Protein AF-A0A1V5S0G1-F1 (afdb_monomer_lite)

Foldseek 3Di:
DADAPEAEAAADDEAALEEAEEAGEDAAQHENHYSEFNYEYEHYEYAYQYYYQAPDNHTRYYDNYDYPLYAYACVSYPPDDPRYDHLVLQQDPVSRPPDDCQAFWHHDQDPVGSGIDGAFAAWEAEAEDPFWDKPPHGTHTHGFFDKDKMFIGGDPQKAWQFKQKQNRTPGRDGIDMDGRGHGYIYIYTYMFGEWDFDPPDQWDDDVVQQAIEDQDLDDFLLNVCNGTPANQKWKADPRHTDDRRDAWFFQIWIFRDDPNDGRGIGTYAYALRLPGRSHNAVVSLVQLVCQQVVNDHRPDLSSLVSQPQDPSPSHRHPVSSVVSHCCNVVNDGRDDDD

pLDDT: mean 87.58, std 10.34, range [33.41, 98.44]

Radius of gyration: 35.68 Å; chains: 1; bounding box: 76×35×95 Å

Secondary structure (DSSP, 8-state):
---SSEEEE-TT-EEEEEEE-S-EEEEES--SSEEEESSEEEEEEE---EEEE-S-SSEEEESS-EEES-EEEGGGS-TTSTTEE-HHHHT-GGGSTT--TTTTEE--SSTT--S-EE----EEEEEE-TTEEEES-S-EE--TTEEEEEEEEEPTTEEEEEEEETTEE--S-SEEEEEEE-S-EEEEEEEEE---B-TT---EEETTTTEEEES-S--BHHHHHHTBS-S-EEEEETTEEPPTTSB--TTPEEEEEETTEEEEEEEEEETT--SSSS--SHHHHHHHHHHHTTS---SSHHHHHHH--SS-SS---HHHHHHHHHHHTTS--PPPP-

Structure (mmCIF, N/CA/C/O backbone):
data_AF-A0A1V5S0G1-F1
#
_entry.id   AF-A0A1V5S0G1-F1
#
loop_
_atom_site.group_PDB
_atom_site.id
_atom_site.type_symbol
_atom_site.label_atom_id
_atom_site.label_alt_id
_atom_site.label_comp_id
_atom_site.label_asym_id
_atom_site.label_entity_id
_atom_site.label_seq_id
_atom_site.pdbx_PDB_ins_code
_atom_site.Cartn_x
_atom_site.Cartn_y
_atom_site.Cartn_z
_atom_site.occupancy
_atom_site.B_iso_or_equiv
_atom_site.auth_seq_id
_atom_site.auth_comp_id
_atom_site.auth_asym_id
_atom_site.auth_atom_id
_atom_site.pdbx_PDB_model_num
ATOM 1 N N . MET A 1 1 ? 28.373 -12.739 -50.925 1.00 33.41 1 MET A N 1
ATOM 2 C CA . MET A 1 1 ? 26.980 -12.827 -50.436 1.00 33.41 1 MET A CA 1
ATOM 3 C C . MET A 1 1 ? 26.729 -11.530 -49.674 1.00 33.41 1 MET A C 1
ATOM 5 O O . MET A 1 1 ? 27.283 -11.372 -48.602 1.00 33.41 1 MET A O 1
ATOM 9 N N . TYR A 1 2 ? 26.040 -10.555 -50.275 1.00 43.25 2 TYR A N 1
ATOM 10 C CA . TYR A 1 2 ? 25.867 -9.203 -49.716 1.00 43.25 2 TYR A CA 1
ATOM 11 C C . TYR A 1 2 ? 24.712 -9.197 -48.723 1.00 43.25 2 TYR A C 1
ATOM 13 O O . TYR A 1 2 ? 23.574 -9.237 -49.184 1.00 43.25 2 TYR A O 1
ATOM 21 N N . ARG A 1 3 ? 24.939 -9.211 -47.405 1.00 42.25 3 ARG A N 1
ATOM 22 C CA . ARG A 1 3 ? 23.810 -9.128 -46.461 1.00 42.25 3 ARG A CA 1
ATOM 23 C C . ARG A 1 3 ? 24.151 -8.360 -45.183 1.00 42.25 3 ARG A C 1
ATOM 25 O O . ARG A 1 3 ? 24.442 -8.971 -44.165 1.00 42.25 3 ARG A O 1
ATOM 32 N N . GLY A 1 4 ? 24.060 -7.031 -45.266 1.00 53.12 4 GLY A N 1
ATOM 33 C CA . GLY A 1 4 ? 23.361 -6.256 -44.233 1.00 53.12 4 GLY A CA 1
ATOM 34 C C . GLY A 1 4 ? 21.839 -6.447 -44.367 1.00 53.12 4 GLY A C 1
ATOM 35 O O . GLY A 1 4 ? 21.385 -7.234 -45.203 1.00 53.12 4 GLY A O 1
ATOM 36 N N . LEU A 1 5 ? 21.047 -5.747 -43.553 1.00 63.81 5 LEU A N 1
ATOM 37 C CA . LEU A 1 5 ? 19.585 -5.913 -43.459 1.00 63.81 5 LEU A CA 1
ATOM 38 C C . LEU A 1 5 ? 18.846 -5.804 -44.817 1.00 63.81 5 LEU A C 1
ATOM 40 O O . LEU A 1 5 ? 17.909 -6.560 -45.074 1.00 63.81 5 LEU A O 1
ATOM 44 N N . ALA A 1 6 ? 19.277 -4.899 -45.703 1.00 70.81 6 ALA A N 1
ATOM 45 C CA . ALA A 1 6 ? 18.737 -4.717 -47.053 1.00 70.81 6 ALA A CA 1
ATOM 46 C C . ALA A 1 6 ? 19.853 -4.617 -48.114 1.00 70.81 6 ALA A C 1
ATOM 48 O O . ALA A 1 6 ? 20.957 -4.162 -47.844 1.00 70.81 6 ALA A O 1
ATOM 49 N N . GLY A 1 7 ? 19.591 -5.038 -49.355 1.00 79.06 7 GLY A N 1
ATOM 50 C CA . GLY A 1 7 ? 20.553 -4.866 -50.458 1.00 79.06 7 GLY A CA 1
ATOM 51 C C . GLY A 1 7 ? 20.500 -3.472 -51.093 1.00 79.06 7 GLY A C 1
ATOM 52 O O . GLY A 1 7 ? 21.536 -2.892 -51.399 1.00 79.06 7 GLY A O 1
ATOM 53 N N . TYR A 1 8 ? 19.290 -2.933 -51.263 1.00 87.19 8 TYR A N 1
ATOM 54 C CA . TYR A 1 8 ? 19.015 -1.670 -51.949 1.00 87.19 8 TYR A CA 1
ATOM 55 C C . TYR A 1 8 ? 17.832 -0.949 -51.288 1.00 87.19 8 TYR A C 1
ATOM 57 O O . TYR A 1 8 ? 16.755 -1.534 -51.143 1.00 87.19 8 TYR A O 1
ATOM 65 N N . ASN A 1 9 ? 18.013 0.323 -50.924 1.00 89.12 9 ASN A N 1
ATOM 66 C CA . ASN A 1 9 ? 16.967 1.196 -50.391 1.00 89.12 9 ASN A CA 1
ATOM 67 C C . ASN A 1 9 ? 16.596 2.277 -51.419 1.00 89.12 9 ASN A C 1
ATOM 69 O O . ASN A 1 9 ? 17.311 3.264 -51.573 1.00 89.12 9 ASN A O 1
ATOM 73 N N . SER A 1 10 ? 15.479 2.105 -52.132 1.00 90.25 10 SER A N 1
ATOM 74 C CA . SER A 1 10 ? 15.032 3.050 -53.171 1.00 90.25 10 SER A CA 1
ATOM 75 C C . SER A 1 10 ? 14.587 4.408 -52.606 1.00 90.25 10 SER A C 1
ATOM 77 O O . SER A 1 10 ? 14.166 4.491 -51.455 1.00 90.25 10 SER A O 1
ATOM 79 N N . SER A 1 11 ? 14.548 5.446 -53.445 1.00 88.81 11 SER A N 1
ATOM 80 C CA . SER A 1 11 ? 14.330 6.852 -53.050 1.00 88.81 11 SER A CA 1
ATOM 81 C C . SER A 1 11 ? 13.066 7.182 -52.249 1.00 88.81 11 SER A C 1
ATOM 83 O O . SER A 1 11 ? 13.065 8.147 -51.492 1.00 88.81 11 SER A O 1
ATOM 85 N N . ILE A 1 12 ? 12.000 6.389 -52.365 1.00 85.50 12 ILE A N 1
ATOM 86 C CA . ILE A 1 12 ? 10.739 6.605 -51.629 1.00 85.50 12 ILE A CA 1
ATOM 87 C C . ILE A 1 12 ? 10.617 5.761 -50.350 1.00 85.50 12 ILE A C 1
ATOM 89 O O . ILE A 1 12 ? 9.575 5.774 -49.693 1.00 85.50 12 ILE A O 1
ATOM 93 N N . ARG A 1 13 ? 11.631 4.954 -50.025 1.00 88.50 13 ARG A N 1
ATOM 94 C CA . ARG A 1 13 ? 11.586 3.988 -48.921 1.00 88.50 13 ARG A CA 1
ATOM 95 C C . ARG A 1 13 ? 12.347 4.508 -47.708 1.00 88.50 13 ARG A C 1
ATOM 97 O O . ARG A 1 13 ? 13.257 5.330 -47.816 1.00 88.50 13 ARG A O 1
ATOM 104 N N . LYS A 1 14 ? 11.917 4.028 -46.541 1.00 91.50 14 LYS A N 1
ATOM 105 C CA . LYS A 1 14 ? 12.477 4.393 -45.244 1.00 91.50 14 LYS A CA 1
ATOM 106 C C . LYS A 1 14 ? 12.893 3.128 -44.511 1.00 91.50 14 LYS A C 1
ATOM 108 O O . LYS A 1 14 ? 12.070 2.228 -44.357 1.00 91.50 14 LYS A O 1
ATOM 113 N N . ILE A 1 15 ? 14.135 3.087 -44.048 1.00 91.56 15 ILE A N 1
ATOM 114 C CA . ILE A 1 15 ? 14.617 2.088 -43.096 1.00 91.56 15 ILE A CA 1
ATOM 115 C C . ILE A 1 15 ? 14.671 2.791 -41.744 1.00 91.56 15 ILE A C 1
ATOM 117 O O . ILE A 1 15 ? 15.422 3.753 -41.570 1.00 91.56 15 ILE A O 1
ATOM 121 N N . LYS A 1 16 ? 13.810 2.367 -40.818 1.00 91.44 16 LYS A N 1
ATOM 122 C CA . LYS A 1 16 ? 13.687 2.973 -39.491 1.00 91.44 16 LYS A CA 1
ATOM 123 C C . LYS A 1 16 ? 13.678 1.918 -38.413 1.00 91.44 16 LYS A C 1
ATOM 125 O O . LYS A 1 16 ? 13.128 0.846 -38.641 1.00 91.44 16 LYS A O 1
ATOM 130 N N . TYR A 1 17 ? 14.231 2.259 -37.253 1.00 88.75 17 TYR A N 1
ATOM 131 C CA . TYR A 1 17 ? 14.186 1.408 -36.066 1.00 88.75 17 TYR A CA 1
ATOM 132 C C . TYR A 1 17 ? 14.713 0.004 -36.365 1.00 88.75 17 TYR A C 1
ATOM 134 O O . TYR A 1 17 ? 14.012 -0.985 -36.206 1.00 88.75 17 TYR A O 1
ATOM 142 N N . CYS A 1 18 ? 15.914 -0.072 -36.932 1.00 88.69 18 CYS A N 1
ATOM 143 C CA . CYS A 1 18 ? 16.503 -1.319 -37.405 1.00 88.69 18 CYS A CA 1
ATOM 144 C C . CYS A 1 18 ? 17.937 -1.440 -36.913 1.00 88.69 18 CYS A C 1
ATOM 146 O O . CYS A 1 18 ? 18.657 -0.445 -36.813 1.00 88.69 18 CYS A O 1
ATOM 148 N N . TYR A 1 19 ? 18.380 -2.665 -36.670 1.00 90.12 19 TYR A N 1
ATOM 149 C CA . TYR A 1 19 ? 19.768 -2.911 -36.326 1.00 90.12 19 TYR A CA 1
ATOM 150 C C . TYR A 1 19 ? 20.299 -4.196 -36.940 1.00 90.12 19 TYR A C 1
ATOM 152 O O . TYR A 1 19 ? 19.541 -5.106 -37.271 1.00 90.12 19 TYR A O 1
ATOM 160 N N . SER A 1 20 ? 21.617 -4.246 -37.107 1.00 88.44 20 SER A N 1
ATOM 161 C CA . SER A 1 20 ? 22.327 -5.436 -37.566 1.00 88.44 20 SER A CA 1
ATOM 162 C C . SER A 1 20 ? 23.526 -5.709 -36.666 1.00 88.44 20 SER A C 1
ATOM 164 O O . SER A 1 20 ? 24.284 -4.795 -36.333 1.00 88.44 20 SER A O 1
ATOM 166 N N . THR A 1 21 ? 23.701 -6.974 -36.288 1.00 87.00 21 THR A N 1
ATOM 167 C CA . THR A 1 21 ? 24.792 -7.442 -35.414 1.00 87.00 21 THR A CA 1
ATOM 168 C C . THR A 1 21 ? 25.659 -8.531 -36.055 1.00 87.00 21 THR A C 1
ATOM 170 O O . THR A 1 21 ? 26.745 -8.821 -35.560 1.00 87.00 21 THR A O 1
ATOM 173 N N . GLY A 1 22 ? 25.217 -9.138 -37.162 1.00 82.88 22 GLY A N 1
ATOM 174 C CA . GLY A 1 22 ? 25.959 -10.189 -37.864 1.00 82.88 22 GLY A CA 1
ATOM 175 C C . GLY A 1 22 ? 27.013 -9.630 -38.822 1.00 82.88 22 GLY A C 1
ATOM 176 O O . GLY A 1 22 ? 26.721 -8.740 -39.611 1.00 82.88 22 GLY A O 1
ATOM 177 N N . ASN A 1 23 ? 28.233 -10.174 -38.796 1.00 85.12 23 ASN A N 1
ATOM 178 C CA . ASN A 1 23 ? 29.327 -9.721 -39.665 1.00 85.12 23 ASN A CA 1
ATOM 179 C C . ASN A 1 23 ? 28.964 -9.783 -41.158 1.00 85.12 23 ASN A C 1
ATOM 181 O O . ASN A 1 23 ? 28.376 -10.760 -41.625 1.00 85.12 23 ASN A O 1
ATOM 185 N N . VAL A 1 24 ? 29.388 -8.768 -41.914 1.00 83.50 24 VAL A N 1
ATOM 186 C CA . VAL A 1 24 ? 29.058 -8.610 -43.336 1.00 83.50 24 VAL A CA 1
ATOM 187 C C . VAL A 1 24 ? 30.339 -8.578 -44.167 1.00 83.50 24 VAL A C 1
ATOM 189 O O . VAL A 1 24 ? 31.185 -7.709 -43.974 1.00 83.50 24 VAL A O 1
ATOM 192 N N . THR A 1 25 ? 30.462 -9.493 -45.134 1.00 84.50 25 THR A N 1
ATOM 193 C CA . THR A 1 25 ? 31.611 -9.554 -46.054 1.00 84.50 25 THR A CA 1
ATOM 194 C C . THR A 1 25 ? 31.157 -9.504 -47.512 1.00 84.50 25 THR A C 1
ATOM 196 O O . THR A 1 25 ? 30.320 -10.301 -47.946 1.00 84.50 25 THR A O 1
ATOM 199 N N . GLY A 1 26 ? 31.743 -8.605 -48.299 1.00 81.06 26 GLY A N 1
ATOM 200 C CA . GLY A 1 26 ? 31.488 -8.456 -49.730 1.00 81.06 26 GLY A CA 1
ATOM 201 C C . GLY A 1 26 ? 32.659 -7.804 -50.467 1.00 81.06 26 GLY A C 1
ATOM 202 O O . GLY A 1 26 ? 33.691 -7.524 -49.870 1.00 81.06 26 GLY A O 1
ATOM 203 N N . HIS A 1 27 ? 32.500 -7.597 -51.776 1.00 81.44 27 HIS A N 1
ATOM 204 C CA . HIS A 1 27 ? 33.525 -6.953 -52.607 1.00 81.44 27 HIS A CA 1
ATOM 205 C C . HIS A 1 27 ? 33.264 -5.452 -52.761 1.00 81.44 27 HIS A C 1
ATOM 207 O O . HIS A 1 27 ? 34.078 -4.665 -52.307 1.00 81.44 27 HIS A O 1
ATOM 213 N N . SER A 1 28 ? 32.112 -5.054 -53.310 1.00 83.19 28 SER A N 1
ATOM 214 C CA . SER A 1 28 ? 31.751 -3.640 -53.506 1.00 83.19 28 SER A CA 1
ATOM 215 C C . SER A 1 28 ? 30.370 -3.325 -52.937 1.00 83.19 28 SER A C 1
ATOM 217 O O . SER A 1 28 ? 29.505 -4.203 -52.922 1.00 83.19 28 SER A O 1
ATOM 219 N N . TYR A 1 29 ? 30.174 -2.079 -52.497 1.00 86.75 29 TYR A N 1
ATOM 220 C CA . TYR A 1 29 ? 28.919 -1.551 -51.946 1.00 86.75 29 TYR A CA 1
ATOM 221 C C . TYR A 1 29 ? 28.422 -2.340 -50.728 1.00 86.75 29 TYR A C 1
ATOM 223 O O . TYR A 1 29 ? 27.278 -2.795 -50.664 1.00 86.75 29 TYR A O 1
ATOM 231 N N . VAL A 1 30 ? 29.303 -2.524 -49.744 1.00 85.06 30 VAL A N 1
ATOM 232 C CA . VAL A 1 30 ? 29.011 -3.321 -48.545 1.00 85.06 30 VAL A CA 1
ATOM 233 C C . VAL A 1 30 ? 28.594 -2.428 -47.374 1.00 85.06 30 VAL A C 1
ATOM 235 O O . VAL A 1 30 ? 29.428 -1.750 -46.799 1.00 85.06 30 VAL A O 1
ATOM 238 N N . GLY A 1 31 ? 27.328 -2.458 -46.957 1.00 87.88 31 GLY A N 1
ATOM 239 C CA . GLY A 1 31 ? 26.879 -1.745 -45.751 1.00 87.88 31 GLY A CA 1
ATOM 240 C C . GLY A 1 31 ? 26.272 -2.666 -44.700 1.00 87.88 31 GLY A C 1
ATOM 241 O O . GLY A 1 31 ? 25.713 -3.715 -45.026 1.00 87.88 31 GLY A O 1
ATOM 242 N N . GLY A 1 32 ? 26.368 -2.262 -43.431 1.00 88.38 32 GLY A N 1
ATOM 243 C CA . GLY A 1 32 ? 25.802 -3.001 -42.301 1.00 88.38 32 GLY A CA 1
ATOM 244 C C . GLY A 1 32 ? 24.272 -2.961 -42.254 1.00 88.38 32 GLY A C 1
ATOM 245 O O . GLY A 1 32 ? 23.643 -3.953 -41.892 1.00 88.38 32 GLY A O 1
ATOM 246 N N . ILE A 1 33 ? 23.659 -1.849 -42.676 1.00 90.62 33 ILE A N 1
ATOM 247 C CA . ILE A 1 33 ? 22.198 -1.719 -42.795 1.00 90.62 33 ILE A CA 1
ATOM 248 C C . ILE A 1 33 ? 21.746 -1.943 -44.236 1.00 90.62 33 ILE A C 1
ATOM 250 O O . ILE A 1 33 ? 20.869 -2.771 -44.474 1.00 90.62 33 ILE A O 1
ATOM 254 N N . THR A 1 34 ? 22.338 -1.231 -45.201 1.00 90.94 34 THR A N 1
ATOM 255 C CA . THR A 1 34 ? 21.991 -1.393 -46.623 1.00 90.94 34 THR A CA 1
ATOM 256 C C . THR A 1 34 ? 23.212 -1.387 -47.537 1.00 90.94 34 THR A C 1
ATOM 258 O O . THR A 1 34 ? 24.173 -0.682 -47.269 1.00 90.94 34 THR A O 1
ATOM 261 N N . GLY A 1 35 ? 23.202 -2.134 -48.640 1.00 88.25 35 GLY A N 1
ATOM 262 C CA . GLY A 1 35 ? 24.279 -2.061 -49.640 1.00 88.25 35 GLY A CA 1
ATOM 263 C C . GLY A 1 35 ? 24.280 -0.730 -50.395 1.00 88.25 35 GLY A C 1
ATOM 264 O O . GLY A 1 35 ? 25.268 -0.007 -50.406 1.00 88.25 35 GLY A O 1
ATOM 265 N N . GLU A 1 36 ? 23.139 -0.353 -50.958 1.00 90.81 36 GLU A N 1
ATOM 266 C CA . GLU A 1 36 ? 22.955 0.922 -51.654 1.00 90.81 36 GLU A CA 1
ATOM 267 C C . GLU A 1 36 ? 21.795 1.709 -51.034 1.00 90.81 36 GLU A C 1
ATOM 269 O O . GLU A 1 36 ? 20.747 1.140 -50.704 1.00 90.81 36 GLU A O 1
ATOM 274 N N . ASN A 1 37 ? 21.991 3.018 -50.846 1.00 91.06 37 ASN A N 1
ATOM 275 C CA . ASN A 1 37 ? 21.005 3.920 -50.265 1.00 91.06 37 ASN A CA 1
ATOM 276 C C . ASN A 1 37 ? 20.651 5.084 -51.203 1.00 91.06 37 ASN A C 1
ATOM 278 O O . ASN A 1 37 ? 21.451 5.985 -51.454 1.00 91.06 37 ASN A O 1
ATOM 282 N N . CYS A 1 38 ? 19.398 5.111 -51.644 1.00 92.12 38 CYS A N 1
ATOM 283 C CA . CYS A 1 38 ? 18.786 6.249 -52.325 1.00 92.12 38 CYS A CA 1
ATOM 284 C C . CYS A 1 38 ? 17.650 6.882 -51.505 1.00 92.12 38 CYS A C 1
ATOM 286 O O . CYS A 1 38 ? 17.199 7.966 -51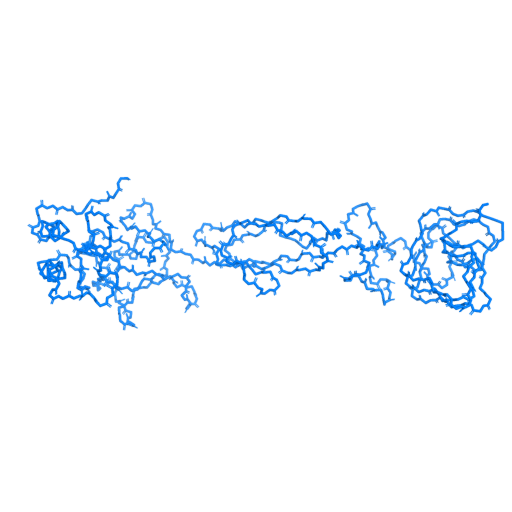.870 1.00 92.12 38 CYS A O 1
ATOM 288 N N . GLY A 1 39 ? 17.184 6.213 -50.440 1.00 91.06 39 GLY A N 1
ATOM 289 C CA . GLY A 1 39 ? 16.091 6.635 -49.553 1.00 91.06 39 GLY A CA 1
ATOM 290 C C . GLY A 1 39 ? 16.556 7.142 -48.179 1.00 91.06 39 GLY A C 1
ATOM 291 O O . GLY A 1 39 ? 17.681 7.609 -48.016 1.00 91.06 39 GLY A O 1
ATOM 292 N N . GLU A 1 40 ? 15.678 7.061 -47.176 1.00 93.81 40 GLU A N 1
ATOM 293 C CA . GLU A 1 40 ? 15.920 7.584 -45.819 1.00 93.81 40 GLU A CA 1
ATOM 294 C C . GLU A 1 40 ? 16.301 6.454 -44.844 1.00 93.81 40 GLU A C 1
ATOM 296 O O . GLU A 1 40 ? 15.587 5.453 -44.749 1.00 93.81 40 GLU A O 1
ATOM 301 N N . ILE A 1 41 ? 17.391 6.628 -44.090 1.00 93.69 41 ILE A N 1
ATOM 302 C CA . ILE A 1 41 ? 17.778 5.767 -42.958 1.00 93.69 41 ILE A CA 1
ATOM 303 C C . ILE A 1 41 ? 17.731 6.600 -41.675 1.00 93.69 41 ILE A C 1
ATOM 305 O O . ILE A 1 41 ? 18.424 7.615 -41.571 1.00 93.69 41 ILE A O 1
ATOM 309 N N . THR A 1 42 ? 16.924 6.194 -40.692 1.00 93.81 42 THR A N 1
ATOM 310 C CA . THR A 1 42 ? 16.835 6.908 -39.405 1.00 93.81 42 THR A CA 1
ATOM 311 C C . THR A 1 42 ? 16.692 5.987 -38.216 1.00 93.81 42 THR A C 1
ATOM 313 O O . THR A 1 42 ? 15.909 5.043 -38.282 1.00 93.81 42 THR A O 1
ATOM 316 N N . TYR A 1 43 ? 17.337 6.321 -37.097 1.00 92.69 43 TYR A N 1
ATOM 317 C CA . TYR A 1 43 ? 17.254 5.527 -35.870 1.00 92.69 43 TYR A CA 1
ATOM 318 C C . TYR A 1 43 ? 17.655 4.073 -36.126 1.00 92.69 43 TYR A C 1
ATOM 320 O O . TYR A 1 43 ? 16.917 3.143 -35.814 1.00 92.69 43 TYR A O 1
ATOM 328 N N . CYS A 1 44 ? 18.780 3.874 -36.812 1.00 93.06 44 CYS A N 1
ATOM 329 C CA . CYS A 1 44 ? 19.331 2.551 -37.082 1.00 93.06 44 CYS A CA 1
ATOM 330 C C . CYS A 1 44 ? 20.758 2.432 -36.562 1.00 93.06 44 CYS A C 1
ATOM 332 O O . CYS A 1 44 ? 21.469 3.433 -36.481 1.00 93.06 44 CYS A O 1
ATOM 334 N N . TYR A 1 45 ? 21.212 1.218 -36.255 1.00 92.81 45 TYR A N 1
ATOM 335 C CA . TYR A 1 45 ? 22.625 1.015 -35.946 1.00 92.81 45 TYR A CA 1
ATOM 336 C C . TYR A 1 45 ? 23.191 -0.306 -36.457 1.00 92.81 45 TYR A C 1
ATOM 338 O O . TYR A 1 45 ? 22.478 -1.289 -36.638 1.00 92.81 45 TYR A O 1
ATOM 346 N N . THR A 1 46 ? 24.506 -0.350 -36.655 1.00 90.69 46 THR A N 1
ATOM 347 C CA . THR A 1 46 ? 25.217 -1.598 -36.951 1.00 90.69 46 THR A CA 1
ATOM 348 C C . THR A 1 46 ? 26.382 -1.814 -35.992 1.00 90.69 46 THR A C 1
ATOM 350 O O . THR A 1 46 ? 27.241 -0.947 -35.847 1.00 90.69 46 THR A O 1
ATOM 353 N N . SER A 1 47 ? 26.434 -2.981 -35.347 1.00 89.56 47 SER A N 1
ATOM 354 C CA . SER A 1 47 ? 27.600 -3.429 -34.564 1.00 89.56 47 SER A CA 1
ATOM 355 C C . SER A 1 47 ? 28.479 -4.437 -35.315 1.00 89.56 47 SER A C 1
ATOM 357 O O . SER A 1 47 ? 29.473 -4.937 -34.781 1.00 89.56 47 SER A O 1
ATOM 359 N N . CYS A 1 48 ? 28.116 -4.725 -36.566 1.00 85.81 48 CYS A N 1
ATOM 360 C CA . CYS A 1 48 ? 28.775 -5.701 -37.421 1.00 85.81 48 CYS A CA 1
ATOM 361 C C . CYS A 1 48 ? 30.229 -5.315 -37.709 1.00 85.81 48 CYS A C 1
ATOM 363 O O . CYS A 1 48 ? 30.524 -4.148 -37.968 1.00 85.81 48 CYS A O 1
ATOM 365 N N . LYS A 1 49 ? 31.110 -6.313 -37.822 1.00 86.50 49 LYS A N 1
ATOM 366 C CA . LYS A 1 49 ? 32.357 -6.147 -38.574 1.00 86.50 49 LYS A CA 1
ATOM 367 C C . LYS A 1 49 ? 32.045 -6.183 -40.067 1.00 86.50 49 LYS A C 1
ATOM 369 O O . LYS A 1 49 ? 31.458 -7.154 -40.549 1.00 86.50 49 LYS A O 1
ATOM 374 N N . ILE A 1 50 ? 32.452 -5.144 -40.792 1.00 85.06 50 ILE A N 1
ATOM 375 C CA . ILE A 1 50 ? 32.194 -4.997 -42.230 1.00 85.06 50 ILE A CA 1
ATOM 376 C C . ILE A 1 50 ? 33.505 -5.158 -42.993 1.00 85.06 50 ILE A C 1
ATOM 378 O O . ILE A 1 50 ? 34.517 -4.556 -42.646 1.00 85.06 50 ILE A O 1
ATOM 382 N N . THR A 1 51 ? 33.516 -6.018 -44.009 1.00 85.81 51 THR A N 1
ATOM 383 C CA . THR A 1 51 ? 34.697 -6.302 -44.837 1.00 85.81 51 THR A CA 1
ATOM 384 C C . THR A 1 51 ? 34.335 -6.191 -46.318 1.00 85.81 51 THR A C 1
ATOM 386 O O . THR A 1 51 ? 33.462 -6.916 -46.789 1.00 85.81 51 THR A O 1
ATOM 389 N N . GLY A 1 52 ? 35.002 -5.294 -47.044 1.00 82.44 52 GLY A N 1
ATOM 390 C CA . GLY A 1 52 ? 34.747 -4.982 -48.456 1.00 82.44 52 GLY A CA 1
ATOM 391 C C . GLY A 1 52 ? 34.880 -3.486 -48.733 1.00 82.44 52 GLY A C 1
ATOM 392 O O . GLY A 1 52 ? 35.243 -2.737 -47.827 1.00 82.44 52 GLY A O 1
ATOM 393 N N . ASP A 1 53 ? 34.555 -3.056 -49.951 1.00 82.38 53 ASP A N 1
ATOM 394 C CA . ASP A 1 53 ? 34.566 -1.638 -50.316 1.00 82.38 53 ASP A CA 1
ATOM 395 C C . ASP A 1 53 ? 33.228 -0.977 -49.961 1.00 82.38 53 ASP A C 1
ATOM 397 O O . ASP A 1 53 ? 32.150 -1.465 -50.335 1.00 82.38 53 ASP A O 1
ATOM 401 N N . PHE A 1 54 ? 33.302 0.146 -49.249 1.00 82.94 54 PHE A N 1
ATOM 402 C CA . PHE A 1 54 ? 32.147 0.936 -48.838 1.00 82.94 54 PHE A CA 1
ATOM 403 C C . PHE A 1 54 ? 32.500 2.399 -48.585 1.00 82.94 54 PHE A C 1
ATOM 405 O O . PHE A 1 54 ? 33.609 2.716 -48.158 1.00 82.94 54 PHE A O 1
ATOM 412 N N . ASP A 1 55 ? 31.513 3.269 -48.783 1.00 82.25 55 ASP A N 1
ATOM 413 C CA . ASP A 1 55 ? 31.581 4.693 -48.451 1.00 82.25 55 ASP A CA 1
ATOM 414 C C . ASP A 1 55 ? 31.203 4.965 -46.986 1.00 82.25 55 ASP A C 1
ATOM 416 O O . ASP A 1 55 ? 31.501 6.030 -46.455 1.00 82.25 55 ASP A O 1
ATOM 420 N N . SER A 1 56 ? 30.491 4.041 -46.330 1.00 86.62 56 SER A N 1
ATOM 421 C CA . SER A 1 56 ? 30.076 4.155 -44.929 1.00 86.62 56 SER A CA 1
ATOM 422 C C . SER A 1 56 ? 29.850 2.775 -44.293 1.00 86.62 56 SER A C 1
ATOM 424 O O . SER A 1 56 ? 29.395 1.843 -44.948 1.00 86.62 56 SER A O 1
ATOM 426 N N . PRO A 1 57 ? 30.087 2.604 -42.985 1.00 87.75 57 PRO A N 1
ATOM 427 C CA . PRO A 1 57 ? 29.700 1.372 -42.297 1.00 87.75 57 PRO A CA 1
ATOM 428 C C . PRO A 1 57 ? 28.178 1.132 -42.281 1.00 87.75 57 PRO A C 1
ATOM 430 O O . PRO A 1 57 ? 27.717 -0.006 -42.242 1.00 87.75 57 PRO A O 1
ATOM 433 N N . ILE A 1 58 ? 27.353 2.181 -42.338 1.00 88.69 58 ILE A N 1
ATOM 434 C CA . ILE A 1 58 ? 25.887 2.027 -42.331 1.00 88.69 58 ILE A CA 1
ATOM 435 C C . ILE A 1 58 ? 25.379 1.615 -43.720 1.00 88.69 58 ILE A C 1
ATOM 437 O O . ILE A 1 58 ? 24.521 0.731 -43.825 1.00 88.69 58 ILE A O 1
ATOM 441 N N . TRP A 1 59 ? 25.924 2.221 -44.779 1.00 88.44 59 TRP A N 1
ATOM 442 C CA . TRP A 1 59 ? 25.554 1.945 -46.166 1.00 88.44 59 TRP A CA 1
ATOM 443 C C . TRP A 1 59 ? 26.779 1.724 -47.059 1.00 88.44 59 TRP A C 1
ATOM 445 O O . TRP A 1 59 ? 27.768 2.433 -46.939 1.00 88.44 59 TRP A O 1
ATOM 455 N N . GLY A 1 60 ? 26.698 0.816 -48.026 1.00 84.56 60 GLY A N 1
ATOM 456 C CA . GLY A 1 60 ? 27.806 0.577 -48.953 1.00 84.56 60 GLY A CA 1
ATOM 457 C C . GLY A 1 60 ? 28.078 1.743 -49.910 1.00 84.56 60 GLY A C 1
ATOM 458 O O . GLY A 1 60 ? 29.220 2.160 -50.047 1.00 84.56 60 GLY A O 1
ATOM 459 N N . VAL A 1 61 ? 27.038 2.288 -50.542 1.00 86.06 61 VAL A N 1
ATOM 460 C CA . VAL A 1 61 ? 27.082 3.513 -51.367 1.00 86.06 61 VAL A CA 1
ATOM 461 C C . VAL A 1 61 ? 25.812 4.332 -51.151 1.00 86.06 61 VAL A C 1
ATOM 463 O O . VAL A 1 61 ? 24.733 3.765 -50.961 1.00 86.06 61 VAL A O 1
ATOM 466 N N . SER A 1 62 ? 25.923 5.662 -51.149 1.00 85.50 62 SER A N 1
ATOM 467 C CA . SER A 1 62 ? 24.761 6.560 -51.114 1.00 85.50 62 SER A CA 1
ATOM 468 C C . SER A 1 62 ? 24.777 7.478 -52.326 1.00 85.50 62 SER A C 1
ATOM 470 O O . SER A 1 62 ? 25.746 8.201 -52.543 1.00 85.50 62 SER A O 1
ATOM 472 N N . VAL A 1 63 ? 23.701 7.447 -53.114 1.00 84.25 63 VAL A N 1
ATOM 473 C CA . VAL A 1 63 ? 23.574 8.265 -54.332 1.00 84.25 63 VAL A CA 1
ATOM 474 C C . VAL A 1 63 ? 22.790 9.541 -54.034 1.00 84.25 63 VAL A C 1
ATOM 476 O O . VAL A 1 63 ? 23.263 10.648 -54.272 1.00 84.25 63 VAL A O 1
ATOM 479 N N . SER A 1 64 ? 21.585 9.381 -53.487 1.00 86.25 64 SER A N 1
ATOM 480 C CA . SER A 1 64 ? 20.678 10.476 -53.108 1.00 86.25 64 SER A CA 1
ATOM 481 C C . SER A 1 64 ? 20.060 10.281 -51.723 1.00 86.25 64 SER A C 1
ATOM 483 O O . SER A 1 64 ? 19.139 11.007 -51.352 1.00 86.25 64 SER A O 1
ATOM 485 N N . GLY A 1 65 ? 20.493 9.248 -50.998 1.00 86.25 65 GLY A N 1
ATOM 486 C CA . GLY A 1 65 ? 19.901 8.864 -49.730 1.00 86.25 65 GLY A CA 1
ATOM 487 C C . GLY A 1 65 ? 20.402 9.709 -48.565 1.00 86.25 65 GLY A C 1
ATOM 488 O O . GLY A 1 65 ? 21.512 10.245 -48.586 1.00 86.25 65 GLY A O 1
ATOM 489 N N . THR A 1 66 ? 19.588 9.794 -47.517 1.00 91.25 66 THR A N 1
ATOM 490 C CA . THR A 1 66 ? 19.937 10.462 -46.261 1.00 91.25 66 THR A CA 1
ATOM 491 C C . THR A 1 66 ? 20.097 9.445 -45.141 1.00 91.25 66 THR A C 1
ATOM 493 O O . THR A 1 66 ? 19.483 8.375 -45.145 1.00 91.25 66 THR A O 1
ATOM 496 N N . CYS A 1 67 ? 20.933 9.786 -44.165 1.00 90.50 67 CYS A N 1
ATOM 497 C CA . CYS A 1 67 ? 21.102 9.014 -42.947 1.00 90.50 67 CYS A CA 1
ATOM 498 C C . CYS A 1 67 ? 21.130 9.977 -41.763 1.00 90.50 67 CYS A C 1
ATOM 500 O O . CYS A 1 67 ? 21.986 10.857 -41.714 1.00 90.50 67 CYS A O 1
ATOM 502 N N . ASN A 1 68 ? 20.188 9.835 -40.832 1.00 92.00 68 ASN A N 1
ATOM 503 C CA . ASN A 1 68 ? 20.095 10.692 -39.652 1.00 92.00 68 ASN A CA 1
ATOM 504 C C . ASN A 1 68 ? 19.923 9.863 -38.374 1.00 92.00 68 ASN A C 1
ATOM 506 O O . ASN A 1 68 ? 19.355 8.774 -38.425 1.00 92.00 68 ASN A O 1
ATOM 510 N N . ALA A 1 69 ? 20.412 10.369 -37.236 1.00 92.75 69 ALA A N 1
ATOM 511 C CA . ALA A 1 69 ? 20.324 9.712 -35.925 1.00 92.75 69 ALA A CA 1
ATOM 512 C C . ALA A 1 69 ? 20.600 8.196 -35.997 1.00 92.75 69 ALA A C 1
ATOM 514 O O . ALA A 1 69 ? 19.830 7.391 -35.483 1.00 92.75 69 ALA A O 1
ATOM 515 N N . SER A 1 70 ? 21.631 7.798 -36.741 1.00 93.94 70 SER A N 1
ATOM 516 C CA . SER A 1 70 ? 21.967 6.396 -36.989 1.00 93.94 70 SER A CA 1
ATOM 517 C C . SER A 1 70 ? 23.463 6.206 -36.821 1.00 93.94 70 SER A C 1
ATOM 519 O O . SER A 1 70 ? 24.239 7.100 -37.165 1.00 93.94 70 SER A O 1
ATOM 521 N N . TYR A 1 71 ? 23.852 5.062 -36.270 1.00 93.69 71 TYR A N 1
ATOM 522 C CA . TYR A 1 71 ? 25.169 4.898 -35.668 1.00 93.69 71 TYR A CA 1
ATOM 523 C C . TYR A 1 71 ? 25.844 3.588 -36.062 1.00 93.69 71 TYR A C 1
ATOM 525 O O . TYR A 1 71 ? 25.213 2.658 -36.566 1.00 93.69 71 TYR A O 1
ATOM 533 N N . TYR A 1 72 ? 27.148 3.498 -35.836 1.00 92.06 72 TYR A N 1
ATOM 534 C CA . TYR A 1 72 ? 27.882 2.255 -36.022 1.00 92.06 72 TYR A CA 1
ATOM 535 C C . TYR A 1 72 ? 28.968 2.085 -34.963 1.00 92.06 72 TYR A C 1
ATOM 537 O O . TYR A 1 72 ? 29.554 3.066 -34.503 1.00 92.06 72 TYR A O 1
ATOM 545 N N . LEU A 1 73 ? 29.259 0.831 -34.615 1.00 90.94 73 LEU A N 1
ATOM 546 C CA . LEU A 1 73 ? 30.335 0.501 -33.688 1.00 90.94 73 LEU A CA 1
ATOM 547 C C . LEU A 1 73 ? 31.698 0.712 -34.365 1.00 90.94 73 LEU A C 1
ATOM 549 O O . LEU A 1 73 ? 32.062 -0.020 -35.292 1.00 90.94 73 LEU A O 1
ATOM 553 N N . SER A 1 74 ? 32.459 1.702 -33.896 1.00 87.00 74 SER A N 1
ATOM 554 C CA . SER A 1 74 ? 33.777 2.054 -34.440 1.00 87.00 74 SER A CA 1
ATOM 555 C C . SER A 1 74 ? 34.825 0.975 -34.216 1.00 87.00 74 SER A C 1
ATOM 557 O O . SER A 1 74 ? 35.740 0.845 -35.020 1.00 87.00 74 SER A O 1
ATOM 559 N N . ASP A 1 75 ? 34.669 0.183 -33.161 1.00 79.06 75 ASP A N 1
ATOM 560 C CA . ASP A 1 75 ? 35.695 -0.748 -32.681 1.00 79.06 75 ASP A CA 1
ATOM 561 C C . ASP A 1 75 ? 35.823 -1.979 -33.593 1.00 79.06 75 ASP A C 1
ATOM 563 O O . ASP A 1 75 ? 36.885 -2.588 -33.701 1.00 79.06 75 ASP A O 1
ATOM 567 N N . ASN A 1 76 ? 34.741 -2.296 -34.312 1.00 70.19 76 ASN A N 1
ATOM 568 C CA . ASN A 1 76 ? 34.672 -3.376 -35.296 1.00 70.19 76 ASN A CA 1
ATOM 569 C C . ASN A 1 76 ? 34.761 -2.880 -36.752 1.00 70.19 76 ASN A C 1
ATOM 571 O O . ASN A 1 76 ? 34.711 -3.695 -37.677 1.00 70.19 76 ASN A O 1
ATOM 575 N N . SER A 1 77 ? 34.865 -1.566 -36.966 1.00 67.69 77 SER A N 1
ATOM 576 C CA . SER A 1 77 ? 34.778 -0.910 -38.279 1.00 67.69 77 SER A CA 1
ATOM 577 C C . SER A 1 77 ? 35.947 0.060 -38.499 1.00 67.69 77 SER A C 1
ATOM 579 O O . SER A 1 77 ? 36.894 0.100 -37.722 1.00 67.69 77 SER A O 1
ATOM 581 N N . VAL A 1 78 ? 35.908 0.841 -39.584 1.00 68.69 78 VAL A N 1
ATOM 582 C CA . VAL A 1 78 ? 36.897 1.900 -39.835 1.00 68.69 78 VAL A CA 1
ATOM 583 C C . VAL A 1 78 ? 36.484 3.169 -39.061 1.00 68.69 78 VAL A C 1
ATOM 585 O O . VAL A 1 78 ? 35.375 3.679 -39.278 1.00 68.69 78 VAL A O 1
ATOM 588 N N . PRO A 1 79 ? 37.321 3.696 -38.147 1.00 64.44 79 PRO A N 1
ATOM 589 C CA . PRO A 1 79 ? 37.045 4.952 -37.447 1.00 64.44 79 PRO A CA 1
ATOM 590 C C . PRO A 1 79 ? 37.015 6.150 -38.411 1.00 64.44 79 PRO A C 1
ATOM 592 O O . PRO A 1 79 ? 37.736 6.159 -39.405 1.00 64.44 79 PRO A O 1
ATOM 595 N N . GLY A 1 80 ? 36.227 7.186 -38.093 1.00 67.75 80 GLY A N 1
ATOM 596 C CA . GLY A 1 80 ? 36.286 8.487 -38.782 1.00 67.75 80 GLY A CA 1
ATOM 597 C C . GLY A 1 80 ? 35.088 8.859 -39.661 1.00 67.75 80 GLY A C 1
ATOM 598 O O . GLY A 1 80 ? 35.065 9.971 -40.186 1.00 67.75 80 GLY A O 1
ATOM 599 N N . TYR A 1 81 ? 34.076 7.995 -39.789 1.00 78.44 81 TYR A N 1
ATOM 600 C CA . TYR A 1 81 ? 32.820 8.339 -40.460 1.00 78.44 81 TYR A CA 1
ATOM 601 C C . TYR A 1 81 ? 31.795 8.924 -39.481 1.00 78.44 81 TYR A C 1
ATOM 603 O O . TYR A 1 81 ? 31.819 8.677 -38.272 1.00 78.44 81 TYR A O 1
ATOM 611 N N . TRP A 1 82 ? 30.871 9.725 -40.013 1.00 81.56 82 TRP A N 1
ATOM 612 C CA . TRP A 1 82 ? 29.781 10.307 -39.234 1.00 81.56 82 TRP A CA 1
ATOM 613 C C . TRP A 1 82 ? 28.896 9.206 -38.625 1.00 81.56 82 TRP A C 1
ATOM 615 O O . TRP A 1 82 ? 28.551 8.237 -39.299 1.00 81.56 82 TRP A O 1
ATOM 625 N N . GLY A 1 83 ? 28.539 9.353 -37.345 1.00 85.06 83 GLY A N 1
ATOM 626 C CA . GLY A 1 83 ? 27.751 8.357 -36.606 1.00 85.06 83 GLY A CA 1
ATOM 627 C C . GLY A 1 83 ? 28.572 7.269 -35.896 1.00 85.06 83 GLY A C 1
ATOM 628 O O . GLY A 1 83 ? 27.985 6.343 -35.344 1.00 85.06 83 GLY A O 1
ATOM 629 N N . ALA A 1 84 ? 29.904 7.370 -35.865 1.00 91.00 84 ALA A N 1
ATOM 630 C CA . ALA A 1 84 ? 30.751 6.458 -35.093 1.00 91.00 84 ALA A CA 1
ATOM 631 C C . ALA A 1 84 ? 30.430 6.495 -33.587 1.00 91.00 84 ALA A C 1
ATOM 633 O O . ALA A 1 84 ? 30.219 7.570 -33.011 1.00 91.00 84 ALA A O 1
ATOM 634 N N . ARG A 1 85 ? 30.424 5.323 -32.952 1.00 91.38 85 ARG A N 1
ATOM 635 C CA . ARG A 1 85 ? 30.274 5.132 -31.506 1.00 91.38 85 ARG A CA 1
ATOM 636 C C . ARG A 1 85 ? 31.244 4.050 -31.035 1.00 91.38 85 ARG A C 1
ATOM 638 O O . ARG A 1 85 ? 31.299 2.987 -31.650 1.00 91.38 85 ARG A O 1
ATOM 645 N N . THR A 1 86 ? 31.990 4.308 -29.965 1.00 91.00 86 THR A N 1
ATOM 646 C CA . THR A 1 86 ? 32.783 3.264 -29.284 1.00 91.00 86 THR A CA 1
ATOM 647 C C . THR A 1 86 ? 31.864 2.248 -28.614 1.00 91.00 86 THR A C 1
ATOM 649 O O . THR A 1 86 ? 30.663 2.491 -28.518 1.00 91.00 86 THR A O 1
ATOM 652 N N . TYR A 1 87 ? 32.401 1.136 -28.111 1.00 88.06 87 TYR A N 1
ATOM 653 C CA . TYR A 1 87 ? 31.630 0.195 -27.295 1.00 88.06 87 TYR A CA 1
ATOM 654 C C . TYR A 1 87 ? 30.887 0.893 -26.151 1.00 88.06 87 TYR A C 1
ATOM 656 O O . TYR A 1 87 ? 29.675 0.768 -26.041 1.00 88.06 87 TYR A O 1
ATOM 664 N N . GLU A 1 88 ? 31.601 1.696 -25.357 1.00 88.19 88 GLU A N 1
ATOM 665 C CA . GLU A 1 88 ? 31.031 2.425 -24.216 1.00 88.19 88 GLU A CA 1
ATOM 666 C C . GLU A 1 88 ? 29.891 3.350 -24.643 1.00 88.19 88 GLU A C 1
ATOM 668 O O . GLU A 1 88 ? 28.838 3.369 -24.016 1.00 88.19 88 GLU A O 1
ATOM 673 N N . GLN A 1 89 ? 30.066 4.075 -25.752 1.00 90.94 89 GLN A N 1
ATOM 674 C CA . GLN A 1 89 ? 29.014 4.940 -26.277 1.00 90.94 89 GLN A CA 1
ATOM 675 C C . GLN A 1 89 ? 27.846 4.120 -26.832 1.00 90.94 89 GLN A C 1
ATOM 677 O O . GLN A 1 89 ? 26.693 4.457 -26.595 1.00 90.94 89 GLN A O 1
ATOM 682 N N . MET A 1 90 ? 28.118 3.023 -27.539 1.00 89.62 90 MET A N 1
ATOM 683 C CA . MET A 1 90 ? 27.090 2.102 -28.022 1.00 89.62 90 MET A CA 1
ATOM 684 C C . MET A 1 90 ? 26.293 1.461 -26.883 1.00 89.62 90 MET A C 1
ATOM 686 O O . MET A 1 90 ? 25.182 1.021 -27.150 1.00 89.62 90 MET A O 1
ATOM 690 N N . SER A 1 91 ? 26.829 1.424 -25.662 1.00 87.19 91 SER A N 1
ATOM 691 C CA . SER A 1 91 ? 26.170 0.938 -24.444 1.00 87.19 91 SER A CA 1
ATOM 692 C C . SER A 1 91 ? 25.533 2.034 -23.587 1.00 87.19 91 SER A C 1
ATOM 694 O O . SER A 1 91 ? 24.900 1.732 -22.577 1.00 87.19 91 SER A O 1
ATOM 696 N N . ASP A 1 92 ? 25.640 3.297 -23.995 1.00 87.88 92 ASP A N 1
ATOM 697 C CA . ASP A 1 92 ? 25.058 4.443 -23.303 1.00 87.88 92 ASP A CA 1
ATOM 698 C C . ASP A 1 92 ? 23.901 5.045 -24.113 1.00 87.88 92 ASP A C 1
ATOM 700 O O . ASP A 1 92 ? 24.097 5.544 -25.225 1.00 87.88 92 ASP A O 1
ATOM 704 N N . LYS A 1 93 ? 22.691 5.043 -23.535 1.00 86.50 93 LYS A N 1
ATOM 705 C CA . LYS A 1 93 ? 21.484 5.606 -24.165 1.00 86.50 93 LYS A CA 1
ATOM 706 C C . LYS A 1 93 ? 21.640 7.083 -24.529 1.00 86.50 93 LYS A C 1
ATOM 708 O O . LYS A 1 93 ? 21.125 7.505 -25.562 1.00 86.50 93 LYS A O 1
ATOM 713 N N . GLU A 1 94 ? 22.386 7.855 -23.736 1.00 89.69 94 GLU A N 1
ATOM 714 C CA . GLU A 1 94 ? 22.564 9.297 -23.957 1.00 89.69 94 GLU A CA 1
ATOM 715 C C . GLU A 1 94 ? 23.396 9.584 -25.217 1.00 89.69 94 GLU A C 1
ATOM 717 O O . GLU A 1 94 ? 23.351 10.678 -25.783 1.00 89.69 94 GLU A O 1
ATOM 722 N N . SER A 1 95 ? 24.124 8.585 -25.727 1.00 92.44 95 SER A N 1
ATOM 723 C CA . SER A 1 95 ? 24.890 8.712 -26.965 1.00 92.44 95 SER A CA 1
ATOM 724 C C . SER A 1 95 ? 24.013 8.655 -28.231 1.00 92.44 95 SER A C 1
ATOM 726 O O . SER A 1 95 ? 24.459 9.060 -29.318 1.00 92.44 95 SER A O 1
ATOM 728 N N . PHE A 1 96 ? 22.768 8.183 -28.116 1.00 91.56 96 PHE A N 1
ATOM 729 C CA . PHE A 1 96 ? 21.826 7.967 -29.215 1.00 91.56 96 PHE A CA 1
ATOM 730 C C . PHE A 1 96 ? 20.814 9.116 -29.300 1.00 91.56 96 PHE A C 1
ATOM 732 O O . PHE A 1 96 ? 19.653 9.022 -28.904 1.00 91.56 96 PHE A O 1
ATOM 739 N N . ILE A 1 97 ? 21.265 10.237 -29.857 1.00 91.00 97 ILE A N 1
ATOM 740 C CA . ILE A 1 97 ? 20.490 11.480 -29.911 1.00 91.00 97 ILE A CA 1
ATOM 741 C C . ILE A 1 97 ? 19.180 11.296 -30.688 1.00 91.00 97 ILE A C 1
ATOM 743 O O . ILE A 1 97 ? 19.171 10.917 -31.862 1.00 91.00 97 ILE A O 1
ATOM 747 N N . GLY A 1 98 ? 18.067 11.628 -30.030 1.00 88.75 98 GLY A N 1
ATOM 748 C CA . GLY A 1 98 ? 16.721 11.579 -30.599 1.00 88.75 98 GLY A CA 1
ATOM 749 C C . GLY A 1 98 ? 16.100 10.182 -30.661 1.00 88.75 98 GLY A C 1
ATOM 750 O O . GLY A 1 98 ? 15.032 10.045 -31.255 1.00 88.75 98 GLY A O 1
ATOM 751 N N . TRP A 1 99 ? 16.752 9.159 -30.100 1.00 89.75 99 TRP A N 1
ATOM 752 C CA . TRP A 1 99 ? 16.163 7.831 -29.946 1.00 89.75 99 TRP A CA 1
ATOM 753 C C . TRP A 1 99 ? 15.182 7.822 -28.775 1.00 89.75 99 TRP A C 1
ATOM 755 O O . TRP A 1 99 ? 15.432 8.431 -27.739 1.00 89.75 99 TRP A O 1
ATOM 765 N N . ASP A 1 100 ? 14.072 7.112 -28.952 1.00 83.56 100 ASP A N 1
ATOM 766 C CA . ASP A 1 100 ? 13.084 6.879 -27.903 1.00 83.56 100 ASP A CA 1
ATOM 767 C C . ASP A 1 100 ? 13.428 5.579 -27.163 1.00 83.56 100 ASP A C 1
ATOM 769 O O . ASP A 1 100 ? 13.161 4.480 -27.661 1.00 83.56 100 ASP A O 1
ATOM 773 N N . PHE A 1 101 ? 14.044 5.723 -25.988 1.00 79.12 101 PHE A N 1
ATOM 774 C CA . PHE A 1 101 ? 14.329 4.615 -25.070 1.00 79.12 101 PHE A CA 1
ATOM 775 C C . PHE A 1 101 ? 13.232 4.383 -24.023 1.00 79.12 101 PHE A C 1
ATOM 777 O O . PHE A 1 101 ? 13.390 3.526 -23.155 1.00 79.12 101 PHE A O 1
ATOM 784 N N . ASP A 1 102 ? 12.139 5.143 -24.085 1.00 70.81 102 ASP A N 1
ATOM 785 C CA . ASP A 1 102 ? 11.004 4.983 -23.180 1.00 70.81 102 ASP A CA 1
ATOM 786 C C . ASP A 1 102 ? 9.995 3.973 -23.740 1.00 70.81 102 ASP A C 1
ATOM 788 O O . ASP A 1 102 ? 9.311 3.296 -22.969 1.00 70.81 102 ASP A O 1
ATOM 792 N N . THR A 1 103 ? 9.888 3.875 -25.075 1.00 68.56 103 THR A N 1
ATOM 793 C CA . THR A 1 103 ? 8.872 3.033 -25.734 1.00 68.56 103 THR A CA 1
ATOM 794 C C . THR A 1 103 ? 9.355 2.198 -26.923 1.00 68.56 103 THR A C 1
ATOM 796 O O . THR A 1 103 ? 8.716 1.201 -27.256 1.00 68.56 103 THR A O 1
ATOM 799 N N . THR A 1 104 ? 10.444 2.581 -27.603 1.00 75.06 104 THR A N 1
ATOM 800 C CA . THR A 1 104 ? 10.847 1.943 -28.876 1.00 75.06 104 THR A CA 1
ATOM 801 C C . THR A 1 104 ? 12.085 1.061 -28.726 1.00 75.06 104 THR A C 1
ATOM 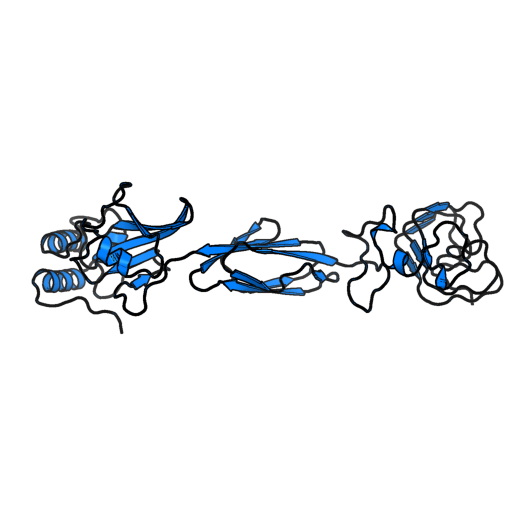803 O O . THR A 1 104 ? 12.121 -0.070 -29.225 1.00 75.06 104 THR A O 1
ATOM 806 N N . TRP A 1 105 ? 13.101 1.578 -28.042 1.00 79.38 105 TRP A N 1
ATOM 807 C CA . TRP A 1 105 ? 14.375 0.912 -27.804 1.00 79.38 105 TRP A CA 1
ATOM 808 C C . TRP A 1 105 ? 14.608 0.703 -26.315 1.00 79.38 105 TRP A C 1
ATOM 810 O O . TRP A 1 105 ? 14.076 1.423 -25.483 1.00 79.38 105 TRP A O 1
ATOM 820 N N . GLY A 1 106 ? 15.493 -0.218 -25.968 1.00 76.38 106 GLY A N 1
ATOM 821 C CA . GLY A 1 106 ? 16.115 -0.219 -24.648 1.00 76.38 106 GLY A CA 1
ATOM 822 C C . GLY A 1 106 ? 17.527 -0.798 -24.699 1.00 76.38 106 GLY A C 1
ATOM 823 O O . GLY A 1 106 ? 17.940 -1.369 -25.710 1.00 76.38 106 GLY A O 1
ATOM 824 N N . ILE A 1 107 ? 18.293 -0.583 -23.636 1.00 78.31 107 ILE A N 1
ATOM 825 C CA . ILE A 1 107 ? 19.741 -0.803 -23.599 1.00 78.31 107 ILE A CA 1
ATOM 826 C C . ILE A 1 107 ? 20.189 -1.072 -22.159 1.00 78.31 107 ILE A C 1
ATOM 828 O O . ILE A 1 107 ? 19.632 -0.477 -21.237 1.00 78.31 107 ILE A O 1
ATOM 832 N N . GLY A 1 108 ? 21.157 -1.974 -21.958 1.00 65.56 108 GLY A N 1
ATOM 833 C CA . GLY A 1 108 ? 21.721 -2.259 -20.630 1.00 65.56 108 GLY A CA 1
ATOM 834 C C . GLY A 1 108 ? 20.793 -3.044 -19.693 1.00 65.56 108 GLY A C 1
ATOM 835 O O . GLY A 1 108 ? 20.808 -2.827 -18.483 1.00 65.56 108 GLY A O 1
ATOM 836 N N . LEU A 1 109 ? 19.951 -3.924 -20.246 1.00 56.44 109 LEU A N 1
ATOM 837 C CA . LEU A 1 109 ? 18.884 -4.614 -19.503 1.00 56.44 109 LEU A CA 1
ATOM 838 C C . LEU A 1 109 ? 19.294 -5.927 -18.814 1.00 56.44 109 LEU A C 1
ATOM 840 O O . LEU A 1 109 ? 18.589 -6.402 -17.927 1.00 56.44 109 LEU A O 1
ATOM 844 N N . ASP A 1 110 ? 20.418 -6.502 -19.230 1.00 53.34 110 ASP A N 1
ATOM 845 C CA . ASP A 1 110 ? 21.143 -7.627 -18.630 1.00 53.34 110 ASP A CA 1
ATOM 846 C C . ASP A 1 110 ? 22.547 -7.613 -19.265 1.00 53.34 110 ASP A C 1
ATOM 848 O O . ASP A 1 110 ? 22.731 -7.051 -20.346 1.00 53.34 110 ASP A O 1
ATOM 852 N N . SER A 1 111 ? 23.513 -8.287 -18.652 1.00 51.38 111 SER A N 1
ATOM 853 C CA . SER A 1 111 ? 24.848 -8.612 -19.183 1.00 51.38 111 SER A CA 1
ATOM 854 C C . SER A 1 111 ? 24.869 -9.267 -20.580 1.00 51.38 111 SER A C 1
ATOM 856 O O . SER A 1 111 ? 25.939 -9.484 -21.142 1.00 51.38 111 SER A O 1
ATOM 858 N N . ALA A 1 112 ? 23.702 -9.603 -21.142 1.00 50.66 112 ALA A N 1
ATOM 859 C CA . ALA A 1 112 ? 23.528 -10.136 -22.491 1.00 50.66 112 ALA A CA 1
ATOM 860 C C . ALA A 1 112 ? 23.158 -9.073 -23.553 1.00 50.66 112 ALA A C 1
ATOM 862 O O . ALA A 1 112 ? 23.177 -9.387 -24.745 1.00 50.66 112 ALA A O 1
ATOM 863 N N . TYR A 1 113 ? 22.812 -7.839 -23.158 1.00 57.81 113 TYR A N 1
ATOM 864 C CA . TYR A 1 113 ? 22.295 -6.791 -24.052 1.00 57.81 113 TYR A CA 1
ATOM 865 C C . TYR A 1 113 ? 23.068 -5.478 -23.913 1.00 57.81 113 TYR A C 1
ATOM 867 O O . TYR A 1 113 ? 22.548 -4.468 -23.432 1.00 57.81 113 TYR A O 1
ATOM 875 N N . ASP A 1 114 ? 24.310 -5.491 -24.387 1.00 75.94 114 ASP A N 1
ATOM 876 C CA . ASP A 1 114 ? 25.203 -4.339 -24.267 1.00 75.94 114 ASP A CA 1
ATOM 877 C C . ASP A 1 114 ? 24.850 -3.182 -25.219 1.00 75.94 114 ASP A C 1
ATOM 879 O O . ASP A 1 114 ? 25.305 -2.072 -24.983 1.00 75.94 114 ASP A O 1
ATOM 883 N N . PHE A 1 115 ? 24.021 -3.393 -26.256 1.00 86.31 115 PHE A N 1
ATOM 884 C CA . PHE A 1 115 ? 23.626 -2.386 -27.267 1.00 86.31 115 PHE A CA 1
ATOM 885 C C . PHE A 1 115 ? 22.092 -2.260 -27.398 1.00 86.31 115 PHE A C 1
ATOM 887 O O . PHE A 1 115 ? 21.380 -3.146 -26.916 1.00 86.31 115 PHE A O 1
ATOM 894 N N . PRO A 1 116 ? 21.552 -1.209 -28.061 1.00 86.25 116 PRO A N 1
ATOM 895 C CA . PRO A 1 116 ? 20.108 -1.000 -28.154 1.00 86.25 116 PRO A CA 1
ATOM 896 C C . PRO A 1 116 ? 19.374 -2.176 -28.803 1.00 86.25 116 PRO A C 1
ATOM 898 O O . PRO A 1 116 ? 19.783 -2.674 -29.843 1.00 86.25 116 PRO A O 1
ATOM 901 N N . THR A 1 117 ? 18.237 -2.588 -28.257 1.00 80.31 117 THR A N 1
ATOM 902 C CA . THR A 1 117 ? 17.368 -3.607 -28.868 1.00 80.31 117 THR A CA 1
ATOM 903 C C . THR A 1 117 ? 15.933 -3.107 -28.973 1.00 80.31 117 THR A C 1
ATOM 905 O O . THR A 1 117 ? 15.500 -2.265 -28.183 1.00 80.31 117 THR A O 1
ATOM 908 N N . LEU A 1 118 ? 15.222 -3.561 -30.008 1.00 73.38 118 LEU A N 1
ATOM 909 C CA . LEU A 1 118 ? 13.845 -3.145 -30.284 1.00 73.38 118 LEU A CA 1
ATOM 910 C C . LEU A 1 118 ? 12.862 -3.862 -29.374 1.00 73.38 118 LEU A C 1
ATOM 912 O O . LEU A 1 118 ? 12.981 -5.070 -29.174 1.00 73.38 118 LEU A O 1
ATOM 916 N N . GLY A 1 119 ? 11.828 -3.136 -28.950 1.00 63.81 119 GLY A N 1
ATOM 917 C CA . GLY A 1 119 ? 10.696 -3.735 -28.254 1.00 63.81 119 GLY A CA 1
ATOM 918 C C . GLY A 1 119 ? 11.109 -4.268 -26.895 1.00 63.81 119 GLY A C 1
ATOM 919 O O . GLY A 1 119 ? 10.922 -5.443 -26.602 1.00 63.81 119 GLY A O 1
ATOM 920 N N . LEU A 1 120 ? 11.676 -3.398 -26.072 1.00 60.22 120 LEU A N 1
ATOM 921 C CA . LEU A 1 120 ? 11.706 -3.619 -24.638 1.00 60.22 120 LEU A CA 1
ATOM 922 C C . LEU A 1 120 ? 10.388 -3.048 -24.121 1.00 60.22 120 LEU A C 1
ATOM 924 O O . LEU A 1 120 ? 9.940 -2.014 -24.598 1.00 60.22 120 LEU A O 1
ATOM 928 N N . GLY A 1 121 ? 9.682 -3.819 -23.304 1.00 62.69 121 GLY A N 1
ATOM 929 C CA . GLY A 1 121 ? 8.357 -3.466 -22.817 1.00 62.69 121 GLY A CA 1
ATOM 930 C C . GLY A 1 121 ? 8.456 -2.324 -21.813 1.00 62.69 121 GLY A C 1
ATOM 931 O O . GLY A 1 121 ? 9.115 -1.314 -22.025 1.00 62.69 121 GLY A O 1
ATOM 932 N N . GLY A 1 122 ? 7.797 -2.474 -20.676 1.00 75.38 122 GLY A N 1
ATOM 933 C CA . GLY A 1 122 ? 7.811 -1.453 -19.638 1.00 75.38 122 GLY A CA 1
ATOM 934 C C . GLY A 1 122 ? 9.017 -1.503 -18.715 1.00 75.38 122 GLY A C 1
ATOM 935 O O . GLY A 1 122 ? 9.468 -2.584 -18.329 1.00 75.38 122 GLY A O 1
ATOM 936 N N . SER A 1 123 ? 9.459 -0.331 -18.256 1.00 82.50 123 SER A N 1
ATOM 937 C CA . SER A 1 123 ? 10.189 -0.216 -16.993 1.00 82.50 123 SER A CA 1
ATOM 938 C C . SER A 1 123 ? 9.207 -0.130 -15.824 1.00 82.50 123 SER A C 1
ATOM 940 O O . SER A 1 123 ? 8.233 0.617 -15.866 1.00 82.50 123 SER A O 1
ATOM 942 N N . ILE A 1 124 ? 9.441 -0.905 -14.773 1.00 90.00 124 ILE A N 1
ATOM 943 C CA . ILE A 1 124 ? 8.679 -0.838 -13.532 1.00 90.00 124 ILE A CA 1
ATOM 944 C C . ILE A 1 124 ? 9.564 -0.207 -12.472 1.00 90.00 124 ILE A C 1
ATOM 946 O O . ILE A 1 124 ? 10.606 -0.761 -12.119 1.00 90.00 124 ILE A O 1
ATOM 950 N N . ILE A 1 125 ? 9.138 0.945 -11.966 1.00 91.06 125 ILE A N 1
ATOM 951 C CA . ILE A 1 125 ? 9.804 1.654 -10.874 1.00 91.06 125 ILE A CA 1
ATOM 952 C C . ILE A 1 125 ? 8.993 1.431 -9.603 1.00 91.06 125 ILE A C 1
ATOM 954 O O . ILE A 1 125 ? 7.791 1.696 -9.582 1.00 91.06 125 ILE A O 1
ATOM 958 N N . THR A 1 126 ? 9.644 0.983 -8.535 1.00 96.31 126 THR A N 1
ATOM 959 C CA . THR A 1 126 ? 9.033 0.866 -7.209 1.00 96.31 126 THR A CA 1
ATOM 960 C C . THR A 1 126 ? 9.421 2.034 -6.318 1.00 96.31 126 THR A C 1
ATOM 962 O O . THR A 1 126 ? 10.533 2.551 -6.374 1.00 96.31 126 THR A O 1
ATOM 965 N N . THR A 1 127 ? 8.485 2.450 -5.476 1.00 96.31 127 THR A N 1
ATOM 966 C CA . THR A 1 127 ? 8.711 3.384 -4.372 1.00 96.31 127 THR A CA 1
ATOM 967 C C . THR A 1 127 ? 7.948 2.896 -3.150 1.00 96.31 127 THR A C 1
ATOM 969 O O . THR A 1 127 ? 6.958 2.176 -3.287 1.00 96.31 127 THR A O 1
ATOM 972 N N . GLN A 1 128 ? 8.393 3.287 -1.959 1.00 97.25 128 GLN A N 1
ATOM 973 C CA . GLN A 1 128 ? 7.749 2.914 -0.702 1.00 97.25 128 GLN A CA 1
ATOM 974 C C . GLN A 1 128 ? 7.795 4.061 0.303 1.00 97.25 128 GLN A C 1
ATOM 976 O O . GLN A 1 128 ? 8.784 4.796 0.359 1.00 97.25 128 GLN A O 1
ATOM 981 N N . SER A 1 129 ? 6.740 4.213 1.100 1.00 96.38 129 SER A N 1
ATOM 982 C CA . SER A 1 129 ? 6.797 5.046 2.302 1.00 96.38 129 SER A CA 1
ATOM 983 C C . SER A 1 129 ? 7.584 4.333 3.418 1.00 96.38 129 SER A C 1
ATOM 985 O O . SER A 1 129 ? 7.813 3.121 3.343 1.00 96.38 129 SER A O 1
ATOM 987 N N . PRO A 1 130 ? 8.006 5.047 4.479 1.00 95.06 130 PRO A N 1
ATOM 988 C CA . PRO A 1 130 ? 8.565 4.410 5.668 1.00 95.06 130 PRO A CA 1
ATOM 989 C C . PRO A 1 130 ? 7.592 3.396 6.282 1.00 95.06 130 PRO A C 1
ATOM 991 O O . PRO A 1 130 ? 6.381 3.601 6.241 1.00 95.06 130 PRO A O 1
ATOM 994 N N . GLY A 1 131 ? 8.125 2.337 6.900 1.00 95.44 131 GLY A N 1
ATOM 995 C CA . GLY A 1 131 ? 7.312 1.348 7.619 1.00 95.44 131 GLY A CA 1
ATOM 996 C C . GLY A 1 131 ? 7.186 -0.019 6.958 1.00 95.44 131 GLY A C 1
ATOM 997 O O . GLY A 1 131 ? 6.552 -0.909 7.514 1.00 95.44 131 GLY A O 1
ATOM 998 N N . GLY A 1 132 ? 7.813 -0.231 5.808 1.00 97.50 132 GLY A N 1
ATOM 999 C CA . GLY A 1 132 ? 7.847 -1.539 5.172 1.00 97.50 132 GLY A CA 1
ATOM 1000 C C . GLY A 1 132 ? 8.753 -1.562 3.958 1.00 97.50 132 GLY A C 1
ATOM 1001 O O . GLY A 1 132 ? 9.467 -0.599 3.677 1.00 97.50 132 GLY A O 1
ATOM 1002 N N . THR A 1 133 ? 8.722 -2.689 3.257 1.00 97.88 133 THR A N 1
ATOM 1003 C CA . THR A 1 133 ? 9.469 -2.893 2.017 1.00 97.88 133 THR A CA 1
ATOM 1004 C C . THR A 1 133 ? 8.582 -3.464 0.917 1.00 97.88 133 THR A C 1
ATOM 1006 O O . THR A 1 133 ? 7.705 -4.287 1.186 1.00 97.88 133 THR A O 1
ATOM 1009 N N . ILE A 1 134 ? 8.821 -3.058 -0.328 1.00 98.25 134 ILE A N 1
ATOM 1010 C CA . ILE A 1 134 ? 8.354 -3.735 -1.539 1.00 98.25 134 ILE A CA 1
ATOM 1011 C C . ILE A 1 134 ? 9.521 -4.500 -2.164 1.00 98.25 134 ILE A C 1
ATOM 1013 O O . ILE A 1 134 ? 10.649 -4.039 -2.147 1.00 98.25 134 ILE A O 1
ATOM 1017 N N . SER A 1 135 ? 9.272 -5.685 -2.712 1.00 96.25 135 SER A N 1
ATOM 1018 C CA . SER A 1 135 ? 10.280 -6.478 -3.413 1.00 96.25 135 SER A CA 1
ATOM 1019 C C . SER A 1 135 ? 9.736 -6.953 -4.760 1.00 96.25 135 SER A C 1
ATOM 1021 O O . SER A 1 135 ? 8.624 -7.497 -4.773 1.00 96.25 135 SER A O 1
ATOM 1023 N N . PRO A 1 136 ? 10.490 -6.800 -5.866 1.00 95.62 136 PRO A N 1
ATOM 1024 C CA . PRO A 1 136 ? 11.815 -6.159 -5.952 1.00 95.62 136 PRO A CA 1
ATOM 1025 C C . PRO A 1 136 ? 11.797 -4.637 -5.696 1.00 95.62 136 PRO A C 1
ATOM 1027 O O . PRO A 1 136 ? 10.953 -3.953 -6.260 1.00 95.62 136 PRO A O 1
ATOM 1030 N N . ASP A 1 137 ? 12.749 -4.109 -4.910 1.00 91.06 137 ASP A N 1
ATOM 1031 C CA . ASP A 1 137 ? 12.897 -2.661 -4.637 1.00 91.06 137 ASP A CA 1
ATOM 1032 C C . ASP A 1 137 ? 13.923 -1.999 -5.571 1.00 91.06 137 ASP A C 1
ATOM 1034 O O . ASP A 1 137 ? 15.006 -1.573 -5.166 1.00 91.06 137 ASP A O 1
ATOM 1038 N N . LYS A 1 138 ? 13.652 -2.040 -6.873 1.00 86.00 138 LYS A N 1
ATOM 1039 C CA . LYS A 1 138 ? 14.519 -1.432 -7.887 1.00 86.00 138 LYS A CA 1
ATOM 1040 C C . LYS A 1 138 ? 13.759 -1.222 -9.182 1.00 86.00 138 LYS A C 1
ATOM 1042 O O . LYS A 1 138 ? 12.813 -1.947 -9.484 1.00 86.00 138 LYS A O 1
ATOM 1047 N N . THR A 1 139 ? 14.249 -0.288 -9.988 1.00 84.81 139 THR A N 1
ATOM 1048 C CA . THR A 1 139 ? 13.807 -0.157 -11.373 1.00 84.81 139 THR A CA 1
ATOM 1049 C C . THR A 1 139 ? 14.226 -1.393 -12.163 1.00 84.81 139 THR A C 1
ATOM 1051 O O . THR A 1 139 ? 15.416 -1.692 -12.277 1.00 84.81 139 THR A O 1
ATOM 1054 N N . LEU A 1 140 ? 13.243 -2.115 -12.694 1.00 83.44 140 LEU A N 1
ATOM 1055 C CA . LEU A 1 140 ? 13.436 -3.279 -13.556 1.00 83.44 140 LEU A CA 1
ATOM 1056 C C . LEU A 1 140 ? 12.799 -3.022 -14.912 1.00 83.44 140 LEU A C 1
ATOM 1058 O O . LEU A 1 140 ? 11.746 -2.399 -14.985 1.00 83.44 140 LEU A O 1
ATOM 1062 N N . VAL A 1 141 ? 13.408 -3.525 -15.979 1.00 77.00 141 VAL A N 1
ATOM 1063 C CA . VAL A 1 141 ? 12.847 -3.433 -17.329 1.00 77.00 141 VAL A CA 1
ATOM 1064 C C . VAL A 1 141 ? 12.425 -4.819 -17.780 1.00 77.00 141 VAL A C 1
ATOM 1066 O O . VAL A 1 141 ? 13.136 -5.796 -17.556 1.00 77.00 141 VAL A O 1
ATOM 1069 N N . TYR A 1 142 ? 11.257 -4.896 -18.403 1.00 78.31 142 TYR A N 1
ATOM 1070 C CA . TYR A 1 142 ? 10.636 -6.145 -18.815 1.00 78.31 142 TYR A CA 1
ATOM 1071 C C . TYR A 1 142 ? 10.402 -6.149 -20.323 1.00 78.31 142 TYR A C 1
ATOM 1073 O O . TYR A 1 142 ? 10.073 -5.120 -20.901 1.00 78.31 142 TYR A O 1
ATOM 1081 N N . ALA A 1 143 ? 10.541 -7.306 -20.973 1.00 75.44 143 ALA A N 1
ATOM 1082 C CA . ALA A 1 143 ? 10.195 -7.453 -22.388 1.00 75.44 143 ALA A CA 1
ATOM 1083 C C . ALA A 1 143 ? 8.662 -7.367 -22.592 1.00 75.44 143 ALA A C 1
ATOM 1085 O O . ALA A 1 143 ? 7.913 -7.673 -21.660 1.00 75.44 143 ALA A O 1
ATOM 1086 N N . PRO A 1 144 ? 8.159 -7.013 -23.786 1.00 75.19 144 PRO A N 1
ATOM 1087 C CA . PRO A 1 144 ? 6.730 -6.934 -24.061 1.00 75.19 144 PRO A CA 1
ATOM 1088 C C . PRO A 1 144 ? 6.026 -8.258 -23.773 1.00 75.19 144 PRO A C 1
ATOM 1090 O O . PRO A 1 144 ? 6.500 -9.327 -24.157 1.00 75.19 144 PRO A O 1
ATOM 1093 N N . GLY A 1 145 ? 4.885 -8.192 -23.090 1.00 77.88 145 GLY A N 1
ATOM 1094 C CA . GLY A 1 145 ? 4.115 -9.379 -22.712 1.00 77.88 145 GLY A CA 1
ATOM 1095 C C . GLY A 1 145 ? 4.652 -10.112 -21.479 1.00 77.88 145 GLY A C 1
ATOM 1096 O O . GLY A 1 145 ? 4.050 -11.098 -21.057 1.00 77.88 145 GLY A O 1
ATOM 1097 N N . SER A 1 146 ? 5.747 -9.630 -20.882 1.00 84.19 146 SER A N 1
ATOM 1098 C CA . SER A 1 146 ? 6.306 -10.204 -19.657 1.00 84.19 146 SER A CA 1
ATOM 1099 C C . SER A 1 146 ? 5.349 -10.080 -18.478 1.00 84.19 146 SER A C 1
ATOM 1101 O O . SER A 1 146 ? 4.396 -9.294 -18.482 1.00 84.19 146 SER A O 1
ATOM 1103 N N . VAL A 1 147 ? 5.656 -10.857 -17.447 1.00 89.31 147 VAL A N 1
ATOM 1104 C CA . VAL A 1 147 ? 4.920 -10.902 -16.193 1.00 89.31 147 VAL A CA 1
ATOM 1105 C C . VAL A 1 147 ? 5.892 -10.635 -15.045 1.00 89.31 147 VAL A C 1
ATOM 1107 O O . VAL A 1 147 ? 6.998 -11.176 -15.038 1.00 89.31 147 VAL A O 1
ATOM 1110 N N . ALA A 1 148 ? 5.490 -9.804 -14.086 1.00 93.06 148 ALA A N 1
ATOM 1111 C CA . ALA A 1 148 ? 6.295 -9.433 -12.928 1.00 93.06 148 ALA A CA 1
ATOM 1112 C C . ALA A 1 148 ? 5.519 -9.636 -11.627 1.00 93.06 148 ALA A C 1
ATOM 1114 O O . ALA A 1 148 ? 4.363 -9.236 -11.514 1.00 93.06 148 ALA A O 1
ATOM 1115 N N . ASN A 1 149 ? 6.178 -10.217 -10.627 1.00 96.81 149 ASN A N 1
ATOM 1116 C CA . ASN A 1 149 ? 5.592 -10.495 -9.321 1.00 96.81 149 ASN A CA 1
ATOM 1117 C C . ASN A 1 149 ? 6.193 -9.568 -8.265 1.00 96.81 149 ASN A C 1
ATOM 1119 O O . ASN A 1 149 ? 7.415 -9.445 -8.175 1.00 96.81 149 ASN A O 1
ATOM 1123 N N . TYR A 1 150 ? 5.329 -8.961 -7.453 1.00 98.00 150 TYR A N 1
ATOM 1124 C CA . TYR A 1 150 ? 5.720 -8.060 -6.375 1.00 98.00 150 TYR A CA 1
ATOM 1125 C C . TYR A 1 150 ? 5.142 -8.522 -5.040 1.00 98.00 150 TYR A C 1
ATOM 1127 O O . TYR A 1 150 ? 4.019 -9.027 -4.953 1.00 98.00 150 TYR A O 1
ATOM 1135 N N . SER A 1 151 ? 5.922 -8.334 -3.979 1.00 98.06 151 SER A N 1
ATOM 1136 C CA . SER A 1 151 ? 5.511 -8.636 -2.609 1.00 98.06 151 SER A CA 1
ATOM 1137 C C . SER A 1 151 ? 5.868 -7.502 -1.665 1.00 98.06 151 SER A C 1
ATOM 1139 O O . SER A 1 151 ? 6.950 -6.931 -1.773 1.00 98.06 151 SER A O 1
ATOM 1141 N N . LEU A 1 152 ? 4.974 -7.212 -0.729 1.00 98.44 152 LEU A N 1
ATOM 1142 C CA . LEU A 1 152 ? 5.164 -6.219 0.313 1.00 98.44 152 LEU A CA 1
ATOM 1143 C C . LEU A 1 152 ? 5.354 -6.910 1.665 1.00 98.44 152 LEU A C 1
ATOM 1145 O O . LEU A 1 152 ? 4.676 -7.890 1.996 1.00 98.44 152 LEU A O 1
ATOM 1149 N N . THR A 1 153 ? 6.267 -6.368 2.461 1.00 97.62 153 THR A N 1
ATOM 1150 C CA . THR A 1 153 ? 6.524 -6.795 3.835 1.00 97.62 153 THR A CA 1
ATOM 1151 C C . THR A 1 153 ? 6.493 -5.568 4.739 1.00 97.62 153 THR A C 1
ATOM 1153 O O . THR A 1 153 ? 7.466 -4.812 4.758 1.00 97.62 153 THR A O 1
ATOM 1156 N N . PRO A 1 154 ? 5.385 -5.338 5.467 1.00 97.56 154 PRO A N 1
ATOM 1157 C CA . PRO A 1 154 ? 5.346 -4.338 6.526 1.00 97.56 154 PRO A CA 1
ATOM 1158 C C . PRO A 1 154 ? 6.367 -4.661 7.612 1.00 97.56 154 PRO A C 1
ATOM 1160 O O . PRO A 1 154 ? 6.589 -5.829 7.941 1.00 97.56 154 PRO A O 1
ATOM 1163 N N . ASN A 1 155 ? 6.964 -3.624 8.186 1.00 96.12 155 ASN A N 1
ATOM 1164 C CA . ASN A 1 155 ? 7.746 -3.757 9.404 1.00 96.12 155 ASN A CA 1
ATOM 1165 C C . ASN A 1 155 ? 6.810 -4.032 10.590 1.00 96.12 155 ASN A C 1
ATOM 1167 O O . ASN A 1 155 ? 5.609 -3.766 10.538 1.00 96.12 155 ASN A O 1
ATOM 1171 N N . TYR A 1 156 ? 7.368 -4.540 11.688 1.00 91.69 156 TYR A N 1
ATOM 1172 C CA . TYR A 1 156 ? 6.612 -4.716 12.926 1.00 91.69 156 TYR A CA 1
ATOM 1173 C C . TYR A 1 156 ? 5.974 -3.387 13.372 1.00 91.69 156 TYR A C 1
ATOM 1175 O O . TYR A 1 156 ? 6.652 -2.358 13.402 1.00 91.69 156 TYR A O 1
ATOM 1183 N N . GLY A 1 157 ? 4.678 -3.407 13.695 1.00 92.81 157 GLY A N 1
ATOM 1184 C CA . GLY A 1 157 ? 3.907 -2.208 14.047 1.00 92.81 157 GLY A CA 1
ATOM 1185 C C . GLY A 1 157 ? 3.453 -1.345 12.868 1.00 92.81 157 GLY A C 1
ATOM 1186 O O . GLY A 1 157 ? 3.056 -0.201 13.077 1.00 92.81 157 GLY A O 1
ATOM 1187 N N . TYR A 1 158 ? 3.494 -1.870 11.642 1.00 95.38 158 TYR A N 1
ATOM 1188 C CA . TYR A 1 158 ? 2.973 -1.209 10.446 1.00 95.38 158 TYR A CA 1
ATOM 1189 C C . TYR A 1 158 ? 2.025 -2.122 9.668 1.00 95.38 158 TYR A C 1
ATOM 1191 O O . TYR A 1 158 ? 2.169 -3.345 9.673 1.00 95.38 158 TYR A O 1
ATOM 1199 N N . SER A 1 159 ? 1.096 -1.510 8.941 1.00 95.12 159 SER A N 1
ATOM 1200 C CA . SER A 1 159 ? 0.224 -2.160 7.963 1.00 95.12 159 SER A CA 1
ATOM 1201 C C . SER A 1 159 ? 0.446 -1.599 6.564 1.00 95.12 159 SER A C 1
ATOM 1203 O O . SER A 1 159 ? 1.026 -0.527 6.376 1.00 95.12 159 SER A O 1
ATOM 1205 N N . ILE A 1 160 ? -0.012 -2.352 5.562 1.00 97.62 160 ILE A N 1
ATOM 1206 C CA . ILE A 1 160 ? -0.142 -1.852 4.192 1.00 97.62 160 ILE A CA 1
ATOM 1207 C C . ILE A 1 160 ? -1.433 -1.041 4.149 1.00 97.62 160 ILE A C 1
ATOM 1209 O O . ILE A 1 160 ? -2.502 -1.584 4.416 1.00 97.62 160 ILE A O 1
ATOM 1213 N N . VAL A 1 161 ? -1.343 0.236 3.802 1.00 96.69 161 VAL A N 1
ATOM 1214 C CA . VAL A 1 161 ? -2.519 1.078 3.557 1.00 96.69 161 VAL A CA 1
ATOM 1215 C C . VAL A 1 161 ? -2.982 0.907 2.122 1.00 96.69 161 VAL A C 1
ATOM 1217 O O . VAL A 1 161 ? -4.162 0.680 1.874 1.00 96.69 161 VAL A O 1
ATOM 1220 N N . ASP A 1 162 ? -2.051 0.993 1.173 1.00 97.94 162 ASP A N 1
ATOM 1221 C CA . ASP A 1 162 ? -2.379 0.911 -0.244 1.00 97.94 162 ASP A CA 1
ATOM 1222 C C . ASP A 1 162 ? -1.172 0.491 -1.090 1.00 97.94 162 ASP A C 1
ATOM 1224 O O . ASP A 1 162 ? -0.009 0.679 -0.716 1.00 97.94 162 ASP A O 1
ATOM 1228 N N . VAL A 1 163 ? -1.471 -0.026 -2.274 1.00 98.31 163 VAL A N 1
ATOM 1229 C CA . VAL A 1 163 ? -0.539 -0.167 -3.385 1.00 98.31 163 VAL A CA 1
ATOM 1230 C C . VAL A 1 163 ? -1.084 0.636 -4.556 1.00 98.31 163 VAL A C 1
ATOM 1232 O O . VAL A 1 163 ? -2.123 0.311 -5.124 1.00 98.31 163 VAL A O 1
ATOM 1235 N N . LEU A 1 164 ? -0.353 1.671 -4.960 1.00 98.06 164 LEU A N 1
ATOM 1236 C CA . LEU A 1 164 ? -0.699 2.495 -6.112 1.00 98.06 164 LEU A CA 1
ATOM 1237 C C . LEU A 1 164 ? 0.058 1.999 -7.342 1.00 98.06 164 LEU A C 1
ATOM 1239 O O . LEU A 1 164 ? 1.285 1.937 -7.314 1.00 98.06 164 LEU A O 1
ATOM 1243 N N . ILE A 1 165 ? -0.650 1.715 -8.433 1.00 96.88 165 ILE A N 1
ATOM 1244 C CA . ILE A 1 165 ? -0.050 1.473 -9.752 1.00 96.88 165 ILE A CA 1
ATOM 1245 C C . ILE A 1 165 ? -0.446 2.642 -10.647 1.00 96.88 165 ILE A C 1
ATOM 1247 O O . ILE A 1 165 ? -1.631 2.850 -10.894 1.00 96.88 165 ILE A O 1
ATOM 1251 N N . ASP A 1 166 ? 0.533 3.442 -11.065 1.00 94.50 166 ASP A N 1
ATOM 1252 C CA . ASP A 1 166 ? 0.338 4.697 -11.806 1.00 94.50 166 ASP A CA 1
ATOM 1253 C C . ASP A 1 166 ? -0.667 5.646 -11.136 1.00 94.50 166 ASP A C 1
ATOM 1255 O O . ASP A 1 166 ? -1.508 6.261 -11.786 1.00 94.50 166 ASP A O 1
ATOM 1259 N N . ASN A 1 167 ? -0.574 5.757 -9.808 1.00 94.94 167 ASN A N 1
ATOM 1260 C CA . ASN A 1 167 ? -1.477 6.522 -8.937 1.00 94.94 167 ASN A CA 1
ATOM 1261 C C . ASN A 1 167 ? -2.904 5.957 -8.804 1.00 94.94 167 ASN A C 1
ATOM 1263 O O . ASN A 1 167 ? -3.731 6.570 -8.132 1.00 94.94 167 ASN A O 1
ATOM 1267 N N . TYR A 1 168 ? -3.198 4.784 -9.371 1.00 96.56 168 TYR A N 1
ATOM 1268 C CA . TYR A 1 168 ? -4.460 4.082 -9.143 1.00 96.56 168 TYR A CA 1
ATOM 1269 C C . TYR A 1 168 ? -4.326 3.067 -8.010 1.00 96.56 168 TYR A C 1
ATOM 1271 O O . TYR A 1 168 ? -3.512 2.143 -8.086 1.00 96.56 168 TYR A O 1
ATOM 1279 N N . SER A 1 169 ? -5.172 3.226 -6.994 1.00 98.00 169 SER A N 1
ATOM 1280 C CA . SER A 1 169 ? -5.260 2.333 -5.839 1.00 98.00 169 SER A CA 1
ATOM 1281 C C . SER A 1 169 ? -5.598 0.898 -6.233 1.00 98.00 169 SER A C 1
ATOM 1283 O O . SER A 1 169 ? -6.451 0.646 -7.093 1.00 98.00 169 SER A O 1
ATOM 1285 N N . LYS A 1 170 ? -4.904 -0.043 -5.593 1.00 97.88 170 LYS A N 1
ATOM 1286 C CA . LYS A 1 170 ? -5.186 -1.483 -5.617 1.00 97.88 170 LYS A CA 1
ATOM 1287 C C . LYS A 1 170 ? -5.592 -2.008 -4.239 1.00 97.88 170 LYS A C 1
ATOM 1289 O O . LYS A 1 170 ? -5.874 -3.197 -4.115 1.00 97.88 170 LYS A O 1
ATOM 1294 N N . GLY A 1 171 ? -5.666 -1.127 -3.244 1.00 97.31 171 GLY A N 1
ATOM 1295 C CA . GLY A 1 171 ? -5.995 -1.449 -1.868 1.00 97.31 171 GLY A CA 1
ATOM 1296 C C . GLY A 1 171 ? -4.824 -2.065 -1.107 1.00 97.31 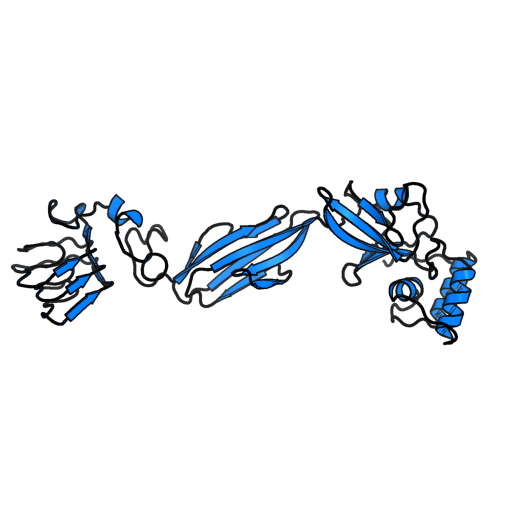171 GLY A C 1
ATOM 1297 O O . GLY A 1 171 ? -3.691 -2.163 -1.590 1.00 97.31 171 GLY A O 1
ATOM 1298 N N . SER A 1 172 ? -5.124 -2.510 0.110 1.00 96.06 172 SER A N 1
ATOM 1299 C CA . SER A 1 172 ? -4.172 -3.179 0.992 1.00 96.06 172 SER A CA 1
ATOM 1300 C C . SER A 1 172 ? -3.911 -4.613 0.524 1.00 96.06 172 SER A C 1
ATOM 1302 O O . SER A 1 172 ? -4.518 -5.578 0.988 1.00 96.06 172 SER A O 1
ATOM 1304 N N . ILE A 1 173 ? -3.014 -4.760 -0.453 1.00 97.25 173 ILE A N 1
ATOM 1305 C CA . ILE A 1 173 ? -2.615 -6.062 -0.992 1.00 97.25 173 ILE A CA 1
ATOM 1306 C C . ILE A 1 173 ? -1.151 -6.354 -0.693 1.00 97.25 173 ILE A C 1
ATOM 1308 O O . ILE A 1 173 ? -0.254 -5.542 -0.911 1.00 97.25 173 ILE A O 1
ATOM 1312 N N . ARG A 1 174 ? -0.893 -7.570 -0.207 1.00 97.12 174 ARG A N 1
ATOM 1313 C CA . ARG A 1 174 ? 0.458 -8.004 0.170 1.00 97.12 174 ARG A CA 1
ATOM 1314 C C . ARG A 1 174 ? 1.266 -8.549 -1.003 1.00 97.12 174 ARG A C 1
ATOM 1316 O O . ARG A 1 174 ? 2.495 -8.541 -0.963 1.00 97.12 174 ARG A O 1
ATOM 1323 N N . ARG A 1 175 ? 0.594 -9.084 -2.021 1.00 97.50 175 ARG A N 1
ATOM 1324 C CA . ARG A 1 175 ? 1.210 -9.671 -3.215 1.00 97.50 175 ARG A CA 1
ATOM 1325 C C . ARG A 1 175 ? 0.337 -9.392 -4.420 1.00 97.50 175 ARG A C 1
ATOM 1327 O O . ARG A 1 175 ? -0.884 -9.449 -4.307 1.00 97.50 175 ARG A O 1
ATOM 1334 N N . PHE A 1 176 ? 0.970 -9.131 -5.553 1.00 97.12 176 PHE A N 1
ATOM 1335 C CA . PHE A 1 176 ? 0.275 -8.967 -6.820 1.00 97.12 176 PHE A CA 1
ATOM 1336 C C . PHE A 1 176 ? 1.199 -9.247 -7.998 1.00 97.12 176 PHE A C 1
ATOM 1338 O O . PHE A 1 176 ? 2.426 -9.270 -7.873 1.00 97.12 176 PHE A O 1
ATOM 1345 N N . GLU A 1 177 ? 0.565 -9.438 -9.146 1.00 96.50 177 GLU A N 1
ATOM 1346 C CA . GLU A 1 177 ? 1.216 -9.714 -10.412 1.00 96.50 177 GLU A CA 1
ATOM 1347 C C . GLU A 1 177 ? 0.843 -8.628 -11.426 1.00 96.50 177 GLU A C 1
ATOM 1349 O O . GLU A 1 177 ? -0.329 -8.286 -11.596 1.00 96.50 177 GLU A O 1
ATOM 1354 N N . LEU A 1 178 ? 1.851 -8.084 -12.101 1.00 94.56 178 LEU A N 1
ATOM 1355 C CA . LEU A 1 178 ? 1.689 -7.270 -13.296 1.00 94.56 178 LEU A CA 1
ATOM 1356 C C . LEU A 1 178 ? 1.856 -8.178 -14.506 1.00 94.56 178 LEU A C 1
ATOM 1358 O O . LEU A 1 178 ? 2.943 -8.698 -14.747 1.00 94.56 178 LEU A O 1
ATOM 1362 N N . THR A 1 179 ? 0.780 -8.371 -15.261 1.00 93.94 179 THR A N 1
ATOM 1363 C CA . THR A 1 179 ? 0.784 -9.211 -16.461 1.00 93.94 179 THR A CA 1
ATOM 1364 C C . THR A 1 179 ? 0.812 -8.367 -17.723 1.00 93.94 179 THR A C 1
ATOM 1366 O O . THR A 1 179 ? 0.366 -7.220 -17.729 1.00 93.94 179 THR A O 1
ATOM 1369 N N . ASN A 1 180 ? 1.311 -8.965 -18.808 1.00 85.50 180 ASN A N 1
ATOM 1370 C CA . ASN A 1 180 ? 1.321 -8.361 -20.133 1.00 85.50 180 ASN A CA 1
ATOM 1371 C C . ASN A 1 180 ? 1.928 -6.945 -20.131 1.00 85.50 180 ASN A C 1
ATOM 1373 O O . ASN A 1 180 ? 1.312 -5.993 -20.607 1.00 85.50 180 ASN A O 1
ATOM 1377 N N . ILE A 1 181 ? 3.129 -6.799 -19.568 1.00 86.94 181 ILE A N 1
ATOM 1378 C CA . ILE A 1 181 ? 3.792 -5.497 -19.454 1.00 86.94 181 ILE A CA 1
ATOM 1379 C C . ILE A 1 181 ? 4.146 -5.001 -20.861 1.00 86.94 181 ILE A C 1
ATOM 1381 O O . ILE A 1 181 ? 4.962 -5.613 -21.550 1.00 86.94 181 ILE A O 1
ATOM 1385 N N . GLN A 1 182 ? 3.517 -3.906 -21.288 1.00 81.25 182 GLN A N 1
ATOM 1386 C CA . GLN A 1 182 ? 3.745 -3.274 -22.598 1.00 81.25 182 GLN A CA 1
ATOM 1387 C C . GLN A 1 182 ? 4.408 -1.900 -22.472 1.00 81.25 182 GLN A C 1
ATOM 1389 O O . GLN A 1 182 ? 5.165 -1.503 -23.349 1.00 81.25 182 GLN A O 1
ATOM 1394 N N . THR A 1 183 ? 4.128 -1.181 -21.385 1.00 81.06 183 THR A N 1
ATOM 1395 C CA . THR A 1 183 ? 4.588 0.188 -21.132 1.00 81.06 183 THR A CA 1
ATOM 1396 C C . THR A 1 183 ? 5.136 0.309 -19.722 1.00 81.06 183 THR A C 1
ATOM 1398 O O . THR A 1 183 ? 4.887 -0.551 -18.878 1.00 81.06 183 THR A O 1
ATOM 1401 N N . SER A 1 184 ? 5.886 1.375 -19.457 1.00 85.06 184 SER A N 1
ATOM 1402 C CA . SER A 1 184 ? 6.424 1.631 -18.122 1.00 85.06 184 SER A CA 1
ATOM 1403 C C . SER A 1 184 ? 5.322 1.923 -17.097 1.00 85.06 184 SER A C 1
ATOM 1405 O O . SER A 1 184 ? 4.323 2.553 -17.439 1.00 85.06 184 SER A O 1
ATOM 1407 N N . HIS A 1 185 ? 5.531 1.498 -15.849 1.00 89.50 185 HIS A N 1
ATOM 1408 C CA . HIS A 1 185 ? 4.619 1.730 -14.727 1.00 89.50 185 HIS A CA 1
ATOM 1409 C C . HIS A 1 185 ? 5.381 2.131 -13.459 1.00 89.50 185 HIS A C 1
ATOM 1411 O O . HIS A 1 185 ? 6.514 1.701 -13.220 1.00 89.50 185 HIS A O 1
ATOM 1417 N N . LYS A 1 186 ? 4.732 2.912 -12.596 1.00 94.75 186 LYS A N 1
ATOM 1418 C CA . LYS A 1 186 ? 5.217 3.215 -11.248 1.00 94.75 186 LYS A CA 1
ATOM 1419 C C . LYS A 1 186 ? 4.349 2.523 -10.208 1.00 94.75 186 LYS A C 1
ATOM 1421 O O . LYS A 1 186 ? 3.146 2.756 -10.141 1.00 94.75 186 LYS A O 1
ATOM 1426 N N . ILE A 1 187 ? 4.982 1.742 -9.342 1.00 98.19 187 ILE A N 1
ATOM 1427 C CA . ILE A 1 187 ? 4.356 1.143 -8.167 1.00 98.19 187 ILE A CA 1
ATOM 1428 C C . ILE A 1 187 ? 4.763 1.954 -6.936 1.00 98.19 187 ILE A C 1
ATOM 1430 O O . ILE A 1 187 ? 5.948 2.204 -6.710 1.00 98.19 187 ILE A O 1
ATOM 1434 N N . SER A 1 188 ? 3.794 2.348 -6.117 1.00 97.81 188 SER A N 1
ATOM 1435 C CA . SER A 1 188 ? 4.046 2.998 -4.828 1.00 97.81 188 SER A CA 1
ATOM 1436 C C . SER A 1 188 ? 3.398 2.190 -3.708 1.00 97.81 188 SER A C 1
ATOM 1438 O O . SER A 1 188 ? 2.179 2.041 -3.682 1.00 97.81 188 SER A O 1
ATOM 1440 N N . ALA A 1 189 ? 4.212 1.655 -2.801 1.00 98.38 189 ALA A N 1
ATOM 1441 C CA . ALA A 1 189 ? 3.769 0.968 -1.594 1.00 98.38 189 ALA A CA 1
ATOM 1442 C C . ALA A 1 189 ? 3.582 1.978 -0.456 1.00 98.38 189 ALA A C 1
ATOM 1444 O O . ALA A 1 189 ? 4.508 2.717 -0.117 1.00 98.38 189 ALA A O 1
ATOM 1445 N N . VAL A 1 190 ? 2.392 2.006 0.137 1.00 97.81 190 VAL A N 1
ATOM 1446 C CA . VAL A 1 190 ? 2.064 2.913 1.237 1.00 97.81 190 VAL A CA 1
ATOM 1447 C C . VAL A 1 190 ? 1.868 2.096 2.502 1.00 97.81 190 VAL A C 1
ATOM 1449 O O . VAL A 1 190 ? 0.960 1.273 2.597 1.00 97.81 190 VAL A O 1
ATOM 1452 N N . PHE A 1 191 ? 2.731 2.341 3.476 1.00 97.56 191 PHE A N 1
ATOM 1453 C CA . PHE A 1 191 ? 2.683 1.780 4.816 1.00 97.56 191 PHE A CA 1
ATOM 1454 C C . PHE A 1 191 ? 2.327 2.860 5.830 1.00 97.56 191 PHE A C 1
ATOM 1456 O O . PHE A 1 191 ? 2.693 4.028 5.665 1.00 97.56 191 PHE A O 1
ATOM 1463 N N . ARG A 1 192 ? 1.654 2.458 6.907 1.00 95.12 192 ARG A N 1
ATOM 1464 C CA . ARG A 1 192 ? 1.321 3.338 8.028 1.00 95.12 192 ARG A CA 1
ATOM 1465 C C . ARG A 1 192 ? 1.457 2.584 9.342 1.00 95.12 192 ARG A C 1
ATOM 1467 O O . ARG A 1 192 ? 1.290 1.367 9.386 1.00 95.12 192 ARG A O 1
ATOM 1474 N N . LYS A 1 193 ? 1.859 3.311 10.384 1.00 94.56 193 LYS A N 1
ATOM 1475 C CA . LYS A 1 193 ? 2.013 2.757 11.732 1.00 94.56 193 LYS A CA 1
ATOM 1476 C C . LYS A 1 193 ? 0.635 2.347 12.250 1.00 94.56 193 LYS A C 1
ATOM 1478 O O . LYS A 1 193 ? -0.328 3.056 11.988 1.00 94.56 193 LYS A O 1
ATOM 1483 N N . GLN A 1 194 ? 0.563 1.239 12.969 1.00 93.56 194 GLN A N 1
ATOM 1484 C CA . GLN A 1 194 ? -0.678 0.717 13.528 1.00 93.56 194 GLN A CA 1
ATOM 1485 C C . GLN A 1 194 ? -0.515 0.393 15.016 1.00 93.56 194 GLN A C 1
ATOM 1487 O O . GLN A 1 194 ? 0.605 0.162 15.484 1.00 93.56 194 GLN A O 1
ATOM 1492 N N . PHE A 1 195 ? -1.624 0.337 15.753 1.00 94.88 195 PHE A N 1
ATOM 1493 C CA . PHE A 1 195 ? -1.652 -0.156 17.124 1.00 94.88 195 PHE A CA 1
ATOM 1494 C C . PHE A 1 195 ? -1.041 -1.548 17.231 1.00 94.88 195 PHE A C 1
ATOM 1496 O O . PHE A 1 195 ? -1.309 -2.449 16.432 1.00 94.88 195 PHE A O 1
ATOM 1503 N N . MET A 1 196 ? -0.246 -1.703 18.277 1.00 92.75 196 MET A N 1
ATOM 1504 C CA . MET A 1 196 ? 0.309 -2.963 18.726 1.00 92.75 196 MET A CA 1
ATOM 1505 C C . MET A 1 196 ? 0.133 -2.990 20.231 1.00 92.75 196 MET A C 1
ATOM 1507 O O . MET A 1 196 ? 0.474 -2.012 20.898 1.00 92.75 196 MET A O 1
ATOM 1511 N N . LEU A 1 197 ? -0.392 -4.094 20.740 1.00 93.31 197 LEU A N 1
ATOM 1512 C CA . LEU A 1 197 ? -0.519 -4.309 22.170 1.00 93.31 197 LEU A CA 1
ATOM 1513 C C . LEU A 1 197 ? 0.774 -4.892 22.739 1.00 93.31 197 LEU A C 1
ATOM 1515 O O . LEU A 1 197 ? 1.547 -5.552 22.031 1.00 93.31 197 LEU A O 1
ATOM 1519 N N . VAL A 1 198 ? 1.029 -4.637 24.018 1.00 93.88 198 VAL A N 1
ATOM 1520 C CA . VAL A 1 198 ? 2.087 -5.329 24.757 1.00 93.88 198 VAL A CA 1
ATOM 1521 C C . VAL A 1 198 ? 1.680 -6.792 24.999 1.00 93.88 198 VAL A C 1
ATOM 1523 O O . VAL A 1 198 ? 0.491 -7.082 25.096 1.00 93.88 198 VAL A O 1
ATOM 1526 N N . PRO A 1 199 ? 2.624 -7.746 25.136 1.00 90.12 199 PRO A N 1
ATOM 1527 C CA . PRO A 1 199 ? 2.294 -9.174 25.267 1.00 90.12 199 PRO A CA 1
ATOM 1528 C C . PRO A 1 199 ? 1.441 -9.581 26.480 1.00 90.12 199 PRO A C 1
ATOM 1530 O O . PRO A 1 199 ? 1.138 -10.761 26.616 1.00 90.12 199 PRO A O 1
ATOM 1533 N N . GLN A 1 200 ? 1.164 -8.669 27.412 1.00 87.94 200 GLN A N 1
ATOM 1534 C CA . GLN A 1 200 ? 0.359 -8.908 28.617 1.00 87.94 200 GLN A CA 1
ATOM 1535 C C . GLN A 1 200 ? -0.928 -8.076 28.636 1.00 87.94 200 GLN A C 1
ATOM 1537 O O . GLN A 1 200 ? -1.623 -8.100 29.642 1.00 87.94 200 GLN A O 1
ATOM 1542 N N . SER A 1 201 ? -1.212 -7.329 27.566 1.00 91.75 201 SER A N 1
ATOM 1543 C CA . SER A 1 201 ? -2.444 -6.554 27.470 1.00 91.75 201 SER A CA 1
ATOM 1544 C C . SER A 1 201 ? -3.652 -7.484 27.474 1.00 91.75 201 SER A C 1
ATOM 1546 O O . SER A 1 201 ? -3.632 -8.536 26.829 1.00 91.75 201 SER A O 1
ATOM 1548 N N . GLU A 1 202 ? -4.695 -7.068 28.187 1.00 89.44 202 GLU A N 1
ATOM 1549 C CA . GLU A 1 202 ? -6.002 -7.733 28.196 1.00 89.44 202 GLU A CA 1
ATOM 1550 C C . GLU A 1 202 ? -6.970 -7.107 27.180 1.00 89.44 202 GLU A C 1
ATOM 1552 O O . GLU A 1 202 ? -8.069 -7.621 26.964 1.00 89.44 202 GLU A O 1
ATOM 1557 N N . LEU A 1 203 ? -6.558 -6.023 26.513 1.00 92.31 203 LEU A N 1
ATOM 1558 C CA . LEU A 1 203 ? -7.290 -5.464 25.386 1.00 92.31 203 LEU A CA 1
ATOM 1559 C C . LEU A 1 203 ? -7.225 -6.409 24.185 1.00 92.31 203 LEU A C 1
ATOM 1561 O O . LEU A 1 203 ? -6.228 -7.084 23.925 1.00 92.31 203 LEU A O 1
ATOM 1565 N N . MET A 1 204 ? -8.283 -6.398 23.385 1.00 91.75 204 MET A N 1
ATOM 1566 C CA . MET A 1 204 ? -8.342 -7.126 22.124 1.00 91.75 204 MET A CA 1
ATOM 1567 C C . MET A 1 204 ? -8.495 -6.144 20.966 1.00 91.75 204 MET A C 1
ATOM 1569 O O . MET A 1 204 ? -9.368 -5.282 20.985 1.00 91.75 204 MET A O 1
ATOM 1573 N N . LEU A 1 205 ? -7.647 -6.272 19.942 1.00 92.75 205 LEU A N 1
ATOM 1574 C CA . LEU A 1 205 ? -7.788 -5.505 18.704 1.00 92.75 205 LEU A CA 1
ATOM 1575 C C . LEU A 1 205 ? -8.676 -6.275 17.728 1.00 92.75 205 LEU A C 1
ATOM 1577 O O . LEU A 1 205 ? -8.228 -7.271 17.159 1.00 92.75 205 LEU A O 1
ATOM 1581 N N . ASP A 1 206 ? -9.880 -5.773 17.480 1.00 91.75 206 ASP A N 1
ATOM 1582 C CA . ASP A 1 206 ? -10.728 -6.238 16.389 1.00 91.75 206 ASP A CA 1
ATOM 1583 C C . ASP A 1 206 ? -10.626 -5.247 15.226 1.00 91.75 206 ASP A C 1
ATOM 1585 O O . ASP A 1 206 ? -11.223 -4.170 15.197 1.00 91.75 206 ASP A O 1
ATOM 1589 N N . ARG A 1 207 ? -9.767 -5.597 14.272 1.00 90.19 207 ARG A N 1
ATOM 1590 C CA . ARG A 1 207 ? -9.460 -4.760 13.108 1.00 90.19 207 ARG A CA 1
ATOM 1591 C C . ARG A 1 207 ? -10.568 -4.790 12.059 1.00 90.19 207 ARG A C 1
ATOM 1593 O O . ARG A 1 207 ? -10.632 -3.852 11.269 1.00 90.19 207 ARG A O 1
ATOM 1600 N N . ASP A 1 208 ? -11.370 -5.852 12.034 1.00 89.25 208 ASP A N 1
ATOM 1601 C CA . ASP A 1 208 ? -12.424 -6.031 11.037 1.00 89.25 208 ASP A CA 1
ATOM 1602 C C . ASP A 1 208 ? -13.622 -5.140 11.386 1.00 89.25 208 ASP A C 1
ATOM 1604 O O . ASP A 1 208 ? -14.156 -4.468 10.502 1.00 89.25 208 ASP A O 1
ATOM 1608 N N . ASP A 1 209 ? -13.944 -5.037 12.679 1.00 89.00 209 ASP A N 1
ATOM 1609 C CA . ASP A 1 209 ? -14.988 -4.140 13.187 1.00 89.00 209 ASP A CA 1
ATOM 1610 C C . ASP A 1 209 ? -14.459 -2.754 13.613 1.00 89.00 209 ASP A C 1
ATOM 1612 O O . ASP A 1 209 ? -15.232 -1.839 13.898 1.00 89.00 209 ASP A O 1
ATOM 1616 N N . GLY A 1 210 ? -13.137 -2.551 13.600 1.00 93.75 210 GLY A N 1
ATOM 1617 C CA . GLY A 1 210 ? -12.513 -1.254 13.878 1.00 93.75 210 GLY A CA 1
ATOM 1618 C C . GLY A 1 210 ? -12.562 -0.849 15.355 1.00 93.75 210 GLY A C 1
ATOM 1619 O O . GLY A 1 210 ? -12.626 0.346 15.670 1.00 93.75 210 GLY A O 1
ATOM 1620 N N . VAL A 1 211 ? -12.522 -1.827 16.263 1.00 94.50 211 VAL A N 1
ATOM 1621 C CA . VAL A 1 211 ? -12.673 -1.621 17.707 1.00 94.50 211 VAL A CA 1
ATOM 1622 C C . VAL A 1 211 ? -11.499 -2.164 18.523 1.00 94.50 211 VAL A C 1
ATOM 1624 O O . VAL A 1 211 ? -10.748 -3.049 18.108 1.00 94.50 211 VAL A O 1
ATOM 1627 N N . ILE A 1 212 ? -11.336 -1.598 19.715 1.00 95.12 212 ILE A N 1
ATOM 1628 C CA . ILE A 1 212 ? -10.498 -2.128 20.789 1.00 95.12 212 ILE A CA 1
ATOM 1629 C C . ILE A 1 212 ? -11.446 -2.556 21.898 1.00 95.12 212 ILE A C 1
ATOM 1631 O O . ILE A 1 212 ? -12.163 -1.717 22.438 1.00 95.12 212 ILE A O 1
ATOM 1635 N N . VAL A 1 213 ? -11.456 -3.838 22.233 1.00 93.19 213 VAL A N 1
ATOM 1636 C CA . VAL A 1 213 ? -12.371 -4.395 23.230 1.00 93.19 213 VAL A CA 1
ATOM 1637 C C . VAL A 1 213 ? -11.656 -4.527 24.569 1.00 93.19 213 VAL A C 1
ATOM 1639 O O . VAL A 1 213 ? -10.567 -5.095 24.634 1.00 93.19 213 VAL A O 1
ATOM 1642 N N . SER A 1 214 ? -12.287 -4.020 25.624 1.00 92.12 214 SER A N 1
ATOM 1643 C CA . SER A 1 214 ? -11.915 -4.231 27.020 1.00 92.12 214 SER A CA 1
ATOM 1644 C C . SER A 1 214 ? -12.973 -5.067 27.737 1.00 92.12 214 SER A C 1
ATOM 1646 O O . SER A 1 214 ? -14.176 -4.915 27.508 1.00 92.12 214 SER A O 1
ATOM 1648 N N . PHE A 1 215 ? -12.501 -5.911 28.649 1.00 87.19 215 PHE A N 1
ATOM 1649 C CA . PHE A 1 215 ? -13.312 -6.715 29.562 1.00 87.19 215 PHE A CA 1
ATOM 1650 C C . PHE A 1 215 ? -13.370 -6.100 30.972 1.00 87.19 215 PHE A C 1
ATOM 1652 O O . PHE A 1 215 ? -14.204 -6.512 31.777 1.00 87.19 215 PHE A O 1
ATOM 1659 N N . ASP A 1 216 ? -12.513 -5.110 31.246 1.00 87.06 216 ASP A N 1
ATOM 1660 C CA . ASP A 1 216 ? -12.478 -4.330 32.483 1.00 87.06 216 ASP A CA 1
ATOM 1661 C C . ASP A 1 216 ? -13.252 -3.015 32.292 1.00 87.06 216 ASP A C 1
ATOM 1663 O O . ASP A 1 216 ? -13.014 -2.262 31.340 1.00 87.06 216 ASP A O 1
ATOM 1667 N N . ASP A 1 217 ? -14.187 -2.761 33.209 1.00 84.88 217 ASP A N 1
ATOM 1668 C CA . ASP A 1 217 ? -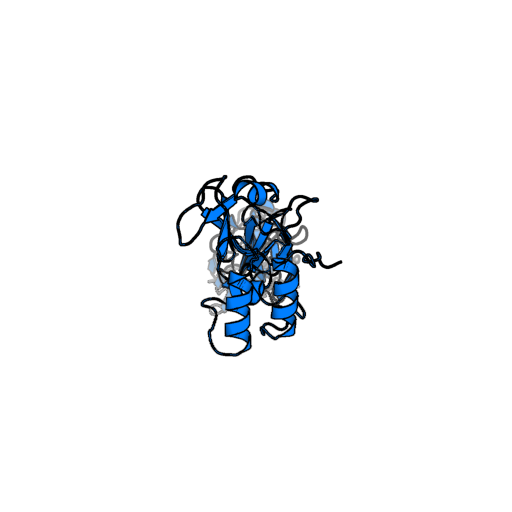15.054 -1.585 33.271 1.00 84.88 217 ASP A CA 1
ATOM 1669 C C . ASP A 1 217 ? -14.554 -0.539 34.284 1.00 84.88 217 ASP A C 1
ATOM 1671 O O . ASP A 1 217 ? -15.293 0.319 34.763 1.00 84.88 217 ASP A O 1
ATOM 1675 N N . ASN A 1 218 ? -13.295 -0.617 34.701 1.00 83.62 218 ASN A N 1
ATOM 1676 C CA . ASN A 1 218 ? -12.684 0.314 35.640 1.00 83.62 218 ASN A CA 1
ATOM 1677 C C . ASN A 1 218 ? -11.338 0.847 35.151 1.00 83.62 218 ASN A C 1
ATOM 1679 O O . ASN A 1 218 ? -10.443 1.104 35.954 1.00 83.62 218 ASN A O 1
ATOM 1683 N N . LEU A 1 219 ? -11.224 1.058 33.842 1.00 87.75 219 LEU A N 1
ATOM 1684 C CA . LEU A 1 219 ? -10.004 1.558 33.229 1.00 87.75 219 LEU A CA 1
ATOM 1685 C C . LEU A 1 219 ? -9.966 3.086 33.178 1.00 87.75 219 LEU A C 1
ATOM 1687 O O . LEU A 1 219 ? -10.896 3.753 32.710 1.00 87.75 219 LEU A O 1
ATOM 1691 N N . THR A 1 220 ? -8.841 3.642 33.616 1.00 93.50 220 THR A N 1
ATOM 1692 C CA . THR A 1 220 ? -8.468 5.017 33.288 1.00 93.50 220 THR A CA 1
ATOM 1693 C C . THR A 1 220 ? -7.835 5.077 31.900 1.00 93.50 220 THR A C 1
ATOM 1695 O O . THR A 1 220 ? -7.355 4.078 31.356 1.00 93.50 220 THR A O 1
ATOM 1698 N N . VAL A 1 221 ? -7.765 6.275 31.324 1.00 94.06 221 VAL A N 1
ATOM 1699 C CA . VAL A 1 221 ? -7.011 6.523 30.086 1.00 94.06 221 VAL A CA 1
ATOM 1700 C C . VAL A 1 221 ? -5.558 6.046 30.210 1.00 94.06 221 VAL A C 1
ATOM 1702 O O . VAL A 1 221 ? -5.006 5.504 29.252 1.00 94.06 221 VAL A O 1
ATOM 1705 N N . SER A 1 222 ? -4.934 6.215 31.380 1.00 93.75 222 SER A N 1
ATOM 1706 C CA . SER A 1 222 ? -3.563 5.761 31.627 1.00 93.75 222 SER A CA 1
ATOM 1707 C C . SER A 1 222 ? -3.407 4.240 31.561 1.00 93.75 222 SER A C 1
ATOM 1709 O O . SER A 1 222 ? -2.431 3.762 30.976 1.00 93.75 222 SER A O 1
ATOM 1711 N N . ASP A 1 223 ? -4.391 3.496 32.073 1.00 93.06 223 ASP A N 1
ATOM 1712 C CA . ASP A 1 223 ? -4.385 2.032 32.054 1.00 93.06 223 ASP A CA 1
ATOM 1713 C C . ASP A 1 223 ? -4.465 1.535 30.607 1.00 93.06 223 ASP A C 1
ATOM 1715 O O . ASP A 1 223 ? -3.641 0.730 30.175 1.00 93.06 223 ASP A O 1
ATOM 1719 N N . ILE A 1 224 ? -5.362 2.125 29.811 1.00 93.50 224 ILE A N 1
ATOM 1720 C CA . ILE A 1 224 ? -5.532 1.791 28.391 1.00 93.50 224 ILE A CA 1
ATOM 1721 C C . ILE A 1 224 ? -4.267 2.105 27.590 1.00 93.50 224 ILE A C 1
ATOM 1723 O O . ILE A 1 224 ? -3.827 1.294 26.779 1.00 93.50 224 ILE A O 1
ATOM 1727 N N . ILE A 1 225 ? -3.654 3.275 27.797 1.00 94.00 225 ILE A N 1
ATOM 1728 C CA . ILE A 1 225 ? -2.429 3.653 27.076 1.00 94.00 225 ILE A CA 1
ATOM 1729 C C . ILE A 1 225 ? -1.280 2.692 27.407 1.00 94.00 225 ILE A C 1
ATOM 1731 O O . ILE A 1 225 ? -0.482 2.374 26.523 1.00 94.00 225 ILE A O 1
ATOM 1735 N N . SER A 1 226 ? -1.200 2.211 28.653 1.00 93.25 226 SER A N 1
ATOM 1736 C CA . SER A 1 226 ? -0.132 1.309 29.102 1.00 93.25 226 SER A CA 1
ATOM 1737 C C . SER A 1 226 ? -0.121 -0.045 28.381 1.00 93.25 226 SER A C 1
ATOM 1739 O O . SER A 1 226 ? 0.931 -0.681 28.273 1.00 93.25 226 SER A O 1
ATOM 1741 N N . ASP A 1 227 ? -1.259 -0.427 27.805 1.00 94.12 227 ASP A N 1
ATOM 1742 C CA . ASP A 1 227 ? -1.435 -1.663 27.056 1.00 94.12 227 ASP A CA 1
ATOM 1743 C C . ASP A 1 227 ? -0.920 -1.593 25.613 1.00 94.12 227 ASP A C 1
ATOM 1745 O O . ASP A 1 227 ? -0.738 -2.623 24.956 1.00 94.12 227 ASP A O 1
ATOM 1749 N N . PHE A 1 228 ? -0.600 -0.399 25.108 1.00 93.88 228 PHE A N 1
ATOM 1750 C CA . PHE A 1 228 ? -0.015 -0.235 23.782 1.00 93.88 228 PHE A CA 1
ATOM 1751 C C . PHE A 1 228 ? 1.512 -0.225 23.829 1.00 93.88 228 PHE A C 1
ATOM 1753 O O . PHE A 1 228 ? 2.154 0.425 24.648 1.00 93.88 228 PHE A O 1
ATOM 1760 N N . SER A 1 229 ? 2.139 -0.869 22.843 1.00 90.69 229 SER A N 1
ATOM 1761 C CA . SER A 1 229 ? 3.590 -0.793 22.650 1.00 90.69 229 SER A CA 1
ATOM 1762 C C . SER A 1 229 ? 4.047 0.547 22.052 1.00 90.69 229 SER A C 1
ATOM 1764 O O . SER A 1 229 ? 5.245 0.760 21.857 1.00 90.69 229 SER A O 1
ATOM 1766 N N . SER A 1 230 ? 3.108 1.401 21.641 1.00 80.31 230 SER A N 1
ATOM 1767 C CA . SER A 1 230 ? 3.372 2.720 21.064 1.00 80.31 230 SER A CA 1
ATOM 1768 C C . SER A 1 230 ? 3.213 3.797 22.130 1.00 80.31 230 SER A C 1
ATOM 1770 O O . SER A 1 230 ? 2.270 3.751 22.904 1.00 80.31 230 SER A O 1
ATOM 1772 N N . THR A 1 231 ? 4.105 4.786 22.140 1.00 72.19 231 THR A N 1
ATOM 1773 C CA . THR A 1 231 ? 4.130 5.831 23.179 1.00 72.19 231 THR A CA 1
ATOM 1774 C C . THR A 1 231 ? 3.144 6.974 22.951 1.00 72.19 231 THR A C 1
ATOM 1776 O O . THR A 1 231 ? 2.818 7.682 23.896 1.00 72.19 231 THR A O 1
ATOM 1779 N N . ASP A 1 232 ? 2.669 7.155 21.718 1.00 90.44 232 ASP A N 1
ATOM 1780 C CA . ASP A 1 232 ? 1.931 8.352 21.301 1.00 90.44 232 ASP A CA 1
ATOM 1781 C C . ASP A 1 232 ? 0.465 7.993 21.015 1.00 90.44 232 ASP A C 1
ATOM 1783 O O . ASP A 1 232 ? -0.022 8.111 19.890 1.00 90.44 232 ASP A O 1
ATOM 1787 N N . VAL A 1 233 ? -0.221 7.466 22.030 1.00 95.00 233 VAL A N 1
ATOM 1788 C CA . VAL A 1 233 ? -1.645 7.108 21.970 1.00 95.00 233 VAL A CA 1
ATOM 1789 C C . VAL A 1 233 ? -2.462 8.148 22.727 1.00 95.00 233 VAL A C 1
ATOM 1791 O O . VAL A 1 233 ? -2.105 8.541 23.836 1.00 95.00 233 VAL A O 1
ATOM 1794 N N . VAL A 1 234 ? -3.558 8.598 22.121 1.00 95.12 234 VAL A N 1
ATOM 1795 C CA . VAL A 1 234 ? -4.458 9.609 22.679 1.00 95.12 234 VAL A CA 1
ATOM 1796 C C . VAL A 1 234 ? -5.890 9.096 22.638 1.00 95.12 234 VAL A C 1
ATOM 1798 O O . VAL A 1 234 ? -6.324 8.564 21.618 1.00 95.12 234 VAL A O 1
ATOM 1801 N N . LEU A 1 235 ? -6.627 9.282 23.733 1.00 95.88 235 LEU A N 1
ATOM 1802 C CA . LEU A 1 235 ? -8.051 8.972 23.807 1.00 95.88 235 LEU A CA 1
ATOM 1803 C C . LEU A 1 235 ? -8.873 10.254 23.684 1.00 95.88 235 LEU A C 1
ATOM 1805 O O . LEU A 1 235 ? -8.592 11.255 24.346 1.00 95.88 235 LEU A O 1
ATOM 1809 N N . MET A 1 236 ? -9.891 10.207 22.834 1.00 95.00 236 MET A N 1
ATOM 1810 C CA . MET A 1 236 ? -10.809 11.306 22.568 1.00 95.00 236 MET A CA 1
ATOM 1811 C C . MET A 1 236 ? -12.237 10.865 22.880 1.00 95.00 236 MET A C 1
ATOM 1813 O O . MET A 1 236 ? -12.659 9.791 22.455 1.00 95.00 236 MET A O 1
ATOM 1817 N N . ASN A 1 237 ? -1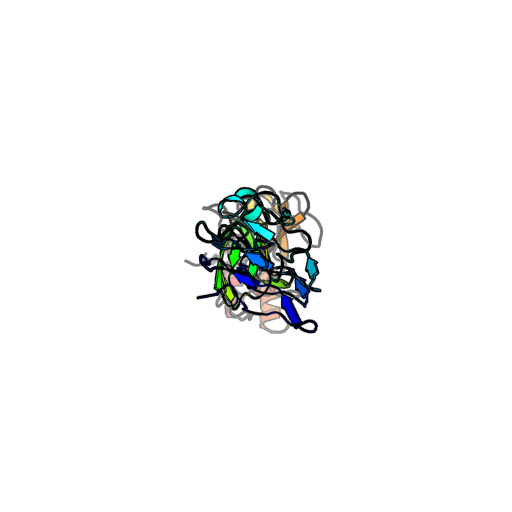3.010 11.715 23.544 1.00 93.12 237 ASN A N 1
ATOM 1818 C CA . ASN A 1 237 ? -14.440 11.519 23.741 1.00 93.12 237 ASN A CA 1
ATOM 1819 C C . ASN A 1 237 ? -15.190 12.743 23.206 1.00 93.12 237 ASN A C 1
ATOM 1821 O O . ASN A 1 237 ? -14.874 13.874 23.567 1.00 93.12 237 ASN A O 1
ATOM 1825 N N . ASN A 1 238 ? -16.146 12.532 22.298 1.00 87.94 238 ASN A N 1
ATOM 1826 C CA . ASN A 1 238 ? -16.927 13.601 21.658 1.00 87.94 238 ASN A CA 1
ATOM 1827 C C . ASN A 1 238 ? -16.085 14.755 21.063 1.00 87.94 238 ASN A C 1
ATOM 1829 O O . ASN A 1 238 ? -16.522 15.903 21.022 1.00 87.94 238 ASN A O 1
ATOM 1833 N N . GLY A 1 239 ? -14.877 14.448 20.576 1.00 88.56 239 GLY A N 1
ATOM 1834 C CA . GLY A 1 239 ? -13.958 15.421 19.975 1.00 88.56 239 GLY A CA 1
ATOM 1835 C C . GLY A 1 239 ? -13.038 16.149 20.961 1.00 88.56 239 GLY A C 1
ATOM 1836 O O . GLY A 1 239 ? -12.195 16.926 20.517 1.00 88.56 239 GLY A O 1
ATOM 1837 N N . GLU A 1 240 ? -13.140 15.877 22.262 1.00 93.88 240 GLU A N 1
ATOM 1838 C CA . GLU A 1 240 ? -12.233 16.401 23.287 1.00 93.88 240 GLU A CA 1
ATOM 1839 C C . GLU A 1 240 ? -11.254 15.321 23.753 1.00 93.88 240 GLU A C 1
ATOM 1841 O O . GLU A 1 240 ? -11.614 14.154 23.897 1.00 93.88 240 GLU A O 1
ATOM 1846 N N . GLN A 1 241 ? -9.998 15.707 23.973 1.00 95.25 241 GLN A N 1
ATOM 1847 C CA . GLN A 1 241 ? -8.975 14.803 24.488 1.00 95.25 241 GLN A CA 1
ATOM 1848 C C . GLN A 1 241 ? -9.181 14.566 25.985 1.00 95.25 241 GLN A C 1
ATOM 1850 O O . GLN A 1 241 ? -9.271 15.523 26.753 1.00 95.25 241 GLN A O 1
ATOM 1855 N N . LEU A 1 242 ? -9.187 13.298 26.391 1.00 94.81 242 LEU A N 1
ATOM 1856 C CA . LEU A 1 242 ? -9.272 12.909 27.795 1.00 94.81 242 LEU A CA 1
ATOM 1857 C C . LEU A 1 242 ? -7.911 13.034 28.500 1.00 94.81 242 LEU A C 1
ATOM 1859 O O . LEU A 1 242 ? -6.849 12.814 27.907 1.00 94.81 242 LEU A O 1
ATOM 1863 N N . SER A 1 243 ? -7.948 13.377 29.786 1.00 94.88 243 SER A N 1
ATOM 1864 C CA . SER A 1 243 ? -6.788 13.380 30.683 1.00 94.88 243 SER A CA 1
ATOM 1865 C C . SER A 1 243 ? -6.451 11.958 31.135 1.00 94.88 243 SER A C 1
ATOM 1867 O O . SER A 1 243 ? -7.297 11.074 31.112 1.00 94.88 243 SER A O 1
ATOM 1869 N N . GLN A 1 244 ? -5.218 11.721 31.591 1.00 92.31 244 GLN A N 1
ATOM 1870 C CA . GLN A 1 244 ? -4.753 10.372 31.959 1.00 92.31 244 GLN A CA 1
ATOM 1871 C C . GLN A 1 244 ? -5.563 9.703 33.083 1.00 92.31 244 GLN A C 1
ATOM 1873 O O . GLN A 1 244 ? -5.721 8.485 33.060 1.00 92.31 244 GLN A O 1
ATOM 1878 N N . ASP A 1 245 ? -6.088 10.491 34.021 1.00 93.75 245 ASP A N 1
ATOM 1879 C CA . ASP A 1 245 ? -6.890 10.001 35.150 1.00 93.75 245 ASP A CA 1
ATOM 1880 C C . ASP A 1 245 ? -8.392 9.901 34.822 1.00 93.75 245 ASP A C 1
ATOM 1882 O O . ASP A 1 245 ? -9.175 9.436 35.655 1.00 93.75 245 ASP A O 1
ATOM 1886 N N . ASP A 1 246 ? -8.814 10.360 33.638 1.00 93.69 246 ASP A N 1
ATOM 1887 C CA . ASP A 1 246 ? -10.215 10.288 33.235 1.00 93.69 246 ASP A CA 1
ATOM 1888 C C . ASP A 1 246 ? -10.606 8.834 32.953 1.00 93.69 246 ASP A C 1
ATOM 1890 O O . ASP A 1 246 ? -9.796 8.005 32.527 1.00 93.69 246 ASP A O 1
ATOM 1894 N N . THR A 1 247 ? -11.881 8.531 33.182 1.00 91.88 247 THR A N 1
ATOM 1895 C CA . THR A 1 247 ? -12.468 7.249 32.783 1.00 91.88 247 THR A CA 1
ATOM 1896 C C . THR A 1 247 ? -12.783 7.286 31.295 1.00 91.88 247 THR A C 1
ATOM 1898 O O . THR A 1 247 ? -13.281 8.288 30.776 1.00 91.88 247 THR A O 1
ATOM 1901 N N . ALA A 1 248 ? -12.467 6.198 30.600 1.00 92.06 248 ALA A N 1
ATOM 1902 C CA . ALA A 1 248 ? -12.840 6.019 29.207 1.00 92.06 248 ALA A CA 1
ATOM 1903 C C . ALA A 1 248 ? -14.010 5.039 29.132 1.00 92.06 248 ALA A C 1
ATOM 1905 O O . ALA A 1 248 ? -14.006 4.025 29.821 1.00 92.06 248 ALA A O 1
ATOM 1906 N N . GLY A 1 249 ? -15.001 5.354 28.304 1.00 93.06 249 GLY A N 1
ATOM 1907 C CA . GLY A 1 249 ? -16.164 4.503 28.070 1.00 93.06 249 GLY A CA 1
ATOM 1908 C C . GLY A 1 249 ? -16.279 4.036 26.632 1.00 93.06 249 GLY A C 1
ATOM 1909 O O . GLY A 1 249 ? -15.536 4.483 25.747 1.00 93.06 249 GLY A O 1
ATOM 1910 N N . THR A 1 250 ? -17.241 3.150 26.394 1.00 94.88 250 THR A N 1
ATOM 1911 C CA . THR A 1 250 ? -17.601 2.716 25.043 1.00 94.88 250 THR A CA 1
ATOM 1912 C C . THR A 1 250 ? -17.899 3.928 24.159 1.00 94.88 250 THR A C 1
ATOM 1914 O O . THR A 1 250 ? -18.651 4.826 24.539 1.00 94.88 250 THR A O 1
ATOM 1917 N N . GLY A 1 251 ? -17.302 3.955 22.966 1.00 94.00 251 GLY A N 1
ATOM 1918 C CA . GLY A 1 251 ? -17.427 5.060 22.012 1.00 94.00 251 GLY A CA 1
ATOM 1919 C C . GLY A 1 251 ? -16.276 6.071 22.048 1.00 94.00 251 GLY A C 1
ATOM 1920 O O . GLY A 1 251 ? -16.207 6.935 21.173 1.00 94.00 251 GLY A O 1
ATOM 1921 N N . CYS A 1 252 ? -15.337 5.964 22.997 1.00 95.25 252 CYS A N 1
ATOM 1922 C CA . CYS A 1 252 ? -14.114 6.771 22.957 1.00 95.25 252 CYS A CA 1
ATOM 1923 C C . CYS A 1 252 ? -13.261 6.392 21.737 1.00 95.25 252 CYS A C 1
ATOM 1925 O O . CYS A 1 252 ? -13.035 5.216 21.464 1.00 95.25 252 CYS A O 1
ATOM 1927 N N . GLN A 1 253 ? -12.732 7.380 21.019 1.00 96.56 253 GLN A N 1
ATOM 1928 C CA . GLN A 1 253 ? -11.777 7.141 19.941 1.00 96.56 253 GLN A CA 1
ATOM 1929 C C . GLN A 1 253 ? -10.368 7.020 20.509 1.00 96.56 253 GLN A C 1
ATOM 1931 O O . GLN A 1 253 ? -9.881 7.932 21.175 1.00 96.56 253 GLN A O 1
ATOM 1936 N N . VAL A 1 254 ? -9.694 5.920 20.199 1.00 96.56 254 VAL A N 1
ATOM 1937 C CA . VAL A 1 254 ? -8.282 5.706 20.507 1.00 96.56 254 VAL A CA 1
ATOM 1938 C C . VAL A 1 254 ? -7.489 5.998 19.241 1.00 96.56 254 VAL A C 1
ATOM 1940 O O . VAL A 1 254 ? -7.654 5.318 18.229 1.00 96.56 254 VAL A O 1
ATOM 1943 N N . ASN A 1 255 ? -6.624 7.008 19.290 1.00 96.62 255 ASN A N 1
ATOM 1944 C CA . ASN A 1 255 ? -5.852 7.490 18.149 1.00 96.62 255 ASN A CA 1
ATOM 1945 C C . ASN A 1 255 ? -4.354 7.282 18.372 1.00 96.62 255 ASN A C 1
ATOM 1947 O O . ASN A 1 255 ? -3.796 7.707 19.383 1.00 96.62 255 ASN A O 1
ATOM 1951 N N . LEU A 1 256 ? -3.690 6.661 17.398 1.00 95.50 256 LEU A N 1
ATOM 1952 C CA . LEU A 1 256 ? -2.237 6.580 17.331 1.00 95.50 256 LEU A CA 1
ATOM 1953 C C . LEU A 1 256 ? -1.709 7.797 16.578 1.00 95.50 256 LEU A C 1
ATOM 1955 O O . LEU A 1 256 ? -1.933 7.930 15.374 1.00 95.50 256 LEU A O 1
ATOM 1959 N N . MET A 1 257 ? -0.967 8.648 17.273 1.00 93.81 257 MET A N 1
ATOM 1960 C CA . MET A 1 257 ? -0.413 9.878 16.724 1.00 93.81 257 MET A CA 1
ATOM 1961 C C . MET A 1 257 ? 1.021 9.659 16.237 1.00 93.81 257 MET A C 1
ATOM 1963 O O . MET A 1 257 ? 1.828 8.994 16.887 1.00 93.81 257 MET A O 1
ATOM 1967 N N . VAL A 1 258 ? 1.364 10.234 15.086 1.00 90.75 258 VAL A N 1
ATOM 1968 C CA . VAL A 1 258 ? 2.747 10.344 14.607 1.00 90.75 258 VAL A CA 1
ATOM 1969 C C . VAL A 1 258 ? 2.920 11.728 13.997 1.00 90.75 258 VAL A C 1
ATOM 1971 O O . VAL A 1 258 ? 2.296 12.031 12.989 1.00 90.75 258 VAL A O 1
ATOM 1974 N N . ALA A 1 259 ? 3.773 12.561 14.604 1.00 88.81 259 ALA A N 1
ATOM 1975 C CA . ALA A 1 259 ? 4.021 13.935 14.148 1.00 88.81 259 ALA A CA 1
ATOM 1976 C C . ALA A 1 259 ? 2.721 14.739 13.908 1.00 88.81 259 ALA A C 1
ATOM 1978 O O . ALA A 1 259 ? 2.547 15.342 12.854 1.00 88.81 259 ALA A O 1
ATOM 1979 N N . ASP A 1 260 ? 1.814 14.708 14.890 1.00 87.50 260 ASP A N 1
ATOM 1980 C CA . ASP A 1 260 ? 0.504 15.382 14.888 1.00 87.50 260 ASP A CA 1
ATOM 1981 C C . ASP A 1 260 ? -0.530 14.860 13.868 1.00 87.50 260 ASP A C 1
ATOM 1983 O O . ASP A 1 260 ? -1.635 15.395 13.782 1.00 87.50 260 ASP A O 1
ATOM 1987 N N . GLU A 1 261 ? -0.236 13.774 13.147 1.00 92.56 261 GLU A N 1
ATOM 1988 C CA . GLU A 1 261 ? -1.198 13.089 12.278 1.00 92.56 261 GLU A CA 1
ATOM 1989 C C . GLU A 1 261 ? -1.715 11.787 12.907 1.00 92.56 261 GLU A C 1
ATOM 1991 O O . GLU A 1 261 ? -0.962 11.025 13.521 1.00 92.56 261 GLU A O 1
ATOM 1996 N N . ILE A 1 262 ? -3.007 11.499 12.710 1.00 93.56 262 ILE A N 1
ATOM 1997 C CA . ILE A 1 262 ? -3.622 10.229 13.116 1.00 93.56 262 ILE A CA 1
ATOM 1998 C C . ILE A 1 262 ? -3.194 9.143 12.127 1.00 93.56 262 ILE A C 1
ATOM 2000 O O . ILE A 1 262 ? -3.570 9.151 10.950 1.00 93.56 262 ILE A O 1
ATOM 2004 N N . HIS A 1 263 ? -2.409 8.190 12.614 1.00 93.44 263 HIS A N 1
ATOM 2005 C CA . HIS A 1 263 ? -1.937 7.052 11.837 1.00 93.44 263 HIS A CA 1
ATOM 2006 C C . HIS A 1 263 ? -2.835 5.817 11.978 1.00 93.44 263 HIS A C 1
ATOM 2008 O O . HIS A 1 263 ? -2.963 5.034 11.039 1.00 93.44 263 HIS A O 1
ATOM 2014 N N . ASP A 1 264 ? -3.487 5.654 13.119 1.00 94.88 264 ASP A N 1
ATOM 2015 C CA . ASP A 1 264 ? -4.425 4.564 13.364 1.00 94.88 264 ASP A CA 1
ATOM 2016 C C . ASP A 1 264 ? -5.521 5.069 14.295 1.00 94.88 264 ASP A C 1
ATOM 2018 O O . ASP A 1 264 ? -5.255 5.921 15.145 1.00 94.88 264 ASP A O 1
ATOM 2022 N N . SER A 1 265 ? -6.742 4.588 14.106 1.00 95.38 265 SER A N 1
ATOM 2023 C CA . SER A 1 265 ? -7.900 5.028 14.879 1.00 95.38 265 SER A CA 1
ATOM 2024 C C . SER A 1 265 ? -8.862 3.865 15.025 1.00 95.38 265 SER A C 1
ATOM 2026 O O . SER A 1 265 ? -9.270 3.272 14.026 1.00 95.38 265 SER A O 1
ATOM 2028 N N . LEU A 1 266 ? -9.178 3.523 16.268 1.00 96.19 266 LEU A N 1
ATOM 2029 C CA . LEU A 1 266 ? -10.123 2.470 16.620 1.00 96.19 266 LEU A CA 1
ATOM 2030 C C . LEU A 1 266 ? -11.050 2.993 17.716 1.00 96.19 266 LEU A C 1
ATOM 2032 O O . LEU A 1 266 ? -10.677 3.888 18.480 1.00 96.19 266 LEU A O 1
ATOM 2036 N N . THR A 1 267 ? -12.249 2.429 17.807 1.00 96.38 267 THR A N 1
ATOM 2037 C CA . THR A 1 267 ? -13.204 2.806 18.857 1.00 96.38 267 THR A CA 1
ATOM 2038 C C . THR A 1 267 ? -13.060 1.876 20.053 1.00 96.38 267 THR A C 1
ATOM 2040 O O . THR A 1 267 ? -13.071 0.658 19.899 1.00 96.38 267 THR A O 1
ATOM 2043 N N . LEU A 1 268 ? -12.919 2.436 21.251 1.00 95.88 268 LEU A N 1
ATOM 2044 C CA . LEU A 1 268 ? -12.933 1.671 22.489 1.00 95.88 268 LEU A CA 1
ATOM 2045 C C . LEU A 1 268 ? -14.339 1.121 22.738 1.00 95.88 268 LEU A C 1
ATOM 2047 O O . LEU A 1 268 ? -15.325 1.859 22.679 1.00 95.88 268 LEU A O 1
ATOM 2051 N N . VAL A 1 269 ? -14.409 -0.162 23.066 1.00 95.00 269 VAL A N 1
ATOM 2052 C CA . VAL A 1 269 ? -15.614 -0.851 23.508 1.00 95.00 269 VAL A CA 1
ATOM 2053 C C . VAL A 1 269 ? -15.311 -1.517 24.838 1.00 95.00 269 VAL A C 1
ATOM 2055 O O . VAL A 1 269 ? -14.461 -2.398 24.916 1.00 95.00 269 VAL A O 1
ATOM 2058 N N . ILE A 1 270 ? -16.018 -1.108 25.884 1.00 93.38 270 ILE A N 1
ATOM 2059 C CA . ILE A 1 270 ? -16.010 -1.800 27.169 1.00 93.38 270 ILE A CA 1
ATOM 2060 C C . ILE A 1 270 ? -17.236 -2.705 27.184 1.00 93.38 270 ILE A C 1
ATOM 2062 O O . ILE A 1 270 ? -18.369 -2.233 27.058 1.00 93.38 270 ILE A O 1
ATOM 2066 N N . LEU A 1 271 ? -17.027 -4.018 27.301 1.00 91.50 271 LEU A N 1
ATOM 2067 C CA . LEU A 1 271 ? -18.144 -4.958 27.311 1.00 91.50 271 LEU A CA 1
ATOM 2068 C C . LEU A 1 271 ? -19.098 -4.642 28.465 1.00 91.50 271 LEU A C 1
ATOM 2070 O O . LEU A 1 271 ? -18.700 -4.460 29.611 1.00 91.50 271 LEU A O 1
ATOM 2074 N N . GLY A 1 272 ? -20.384 -4.566 28.141 1.00 90.69 272 GLY A N 1
ATOM 2075 C CA . GLY A 1 272 ? -21.447 -4.217 29.070 1.00 90.69 272 GLY A CA 1
ATOM 2076 C C . GLY A 1 272 ? -21.608 -2.734 29.402 1.00 90.69 272 GLY A C 1
ATOM 2077 O O . GLY A 1 272 ? -22.645 -2.400 29.970 1.00 90.69 272 GLY A O 1
ATOM 2078 N N . ASP A 1 273 ? -20.688 -1.850 29.007 1.00 94.25 273 ASP A N 1
ATOM 2079 C CA . ASP A 1 273 ? -20.915 -0.400 29.021 1.00 94.25 273 ASP A CA 1
ATOM 2080 C C . ASP A 1 273 ? -21.646 0.006 27.732 1.00 94.25 273 ASP A C 1
ATOM 2082 O O . ASP A 1 273 ? -21.049 0.241 26.679 1.00 94.25 273 ASP A O 1
ATOM 2086 N N . VAL A 1 274 ? -22.974 0.059 27.804 1.00 93.62 274 VAL A N 1
ATOM 2087 C CA . VAL A 1 274 ? -23.855 0.321 26.648 1.00 93.62 274 VAL A CA 1
ATOM 2088 C C . VAL A 1 274 ? -24.326 1.780 26.616 1.00 93.62 274 VAL A C 1
ATOM 2090 O O . VAL A 1 274 ? -25.158 2.189 25.788 1.00 93.62 274 VAL A O 1
ATOM 2093 N N . ASN A 1 275 ? -23.858 2.573 27.578 1.00 92.38 275 ASN A N 1
ATOM 2094 C CA . ASN A 1 275 ? -24.213 3.971 27.739 1.00 92.38 275 ASN A CA 1
ATOM 2095 C C . ASN A 1 275 ? -23.010 4.923 27.574 1.00 92.38 275 ASN A C 1
ATOM 2097 O O . ASN A 1 275 ? -23.239 6.110 27.342 1.00 92.38 275 ASN A O 1
ATOM 2101 N N . GLY A 1 276 ? -21.787 4.391 27.579 1.00 92.50 276 GLY A N 1
ATOM 2102 C CA . GLY A 1 276 ? -20.535 5.107 27.359 1.00 92.50 276 GLY A CA 1
ATOM 2103 C C . GLY A 1 276 ? -19.974 5.785 28.610 1.00 92.50 276 GLY A C 1
ATOM 2104 O O . GLY A 1 276 ? -19.157 6.696 28.473 1.00 92.50 276 GLY A O 1
ATOM 2105 N N . ASP A 1 277 ? -20.419 5.407 29.814 1.00 91.62 277 ASP A N 1
ATOM 2106 C CA . ASP A 1 277 ? -19.944 5.986 31.082 1.00 91.62 277 ASP A CA 1
ATOM 2107 C C . ASP A 1 277 ? -18.697 5.286 31.642 1.00 91.62 277 ASP A C 1
ATOM 2109 O O . ASP A 1 277 ? -18.184 5.678 32.694 1.00 91.62 277 ASP A O 1
ATOM 2113 N N . GLY A 1 278 ? -18.197 4.273 30.935 1.00 91.31 278 GLY A N 1
ATOM 2114 C CA . GLY A 1 278 ? -17.043 3.484 31.327 1.00 91.31 278 GLY A CA 1
ATOM 2115 C C . GLY A 1 278 ? -17.345 2.395 32.341 1.00 91.31 278 GLY A C 1
ATOM 2116 O O . GLY A 1 278 ? -16.400 1.767 32.791 1.00 91.31 278 GLY A O 1
ATOM 2117 N N . LYS A 1 279 ? -18.610 2.159 32.717 1.00 91.38 279 LYS A N 1
ATOM 2118 C CA . LYS A 1 279 ? -19.004 1.182 33.740 1.00 91.38 279 LYS A CA 1
ATOM 2119 C C . LYS A 1 279 ? -20.054 0.215 33.208 1.00 91.38 279 LYS A C 1
ATOM 2121 O O . LYS A 1 279 ? -21.071 0.633 32.678 1.00 91.38 279 LYS A O 1
ATOM 2126 N N . ALA A 1 280 ? -19.899 -1.078 33.473 1.00 91.38 280 ALA A N 1
ATOM 2127 C CA . ALA A 1 280 ? -20.895 -2.088 33.131 1.00 91.38 280 ALA A CA 1
ATOM 2128 C C . ALA A 1 280 ? -21.840 -2.318 34.322 1.00 91.38 280 ALA A C 1
ATOM 2130 O O . ALA A 1 280 ? -21.673 -3.242 35.122 1.00 91.38 280 ALA A O 1
ATOM 2131 N N . ASN A 1 281 ? -22.852 -1.458 34.479 1.00 92.81 281 ASN A N 1
ATOM 2132 C CA . ASN A 1 281 ? -23.701 -1.442 35.671 1.00 92.81 281 ASN A CA 1
ATOM 2133 C C . ASN A 1 281 ? -25.200 -1.653 35.374 1.00 92.81 281 ASN A C 1
ATOM 2135 O O . ASN A 1 281 ? -25.636 -1.964 34.267 1.00 92.81 281 ASN A O 1
ATOM 2139 N N . ILE A 1 282 ? -26.049 -1.543 36.403 1.00 93.56 282 ILE A N 1
ATOM 2140 C CA . ILE A 1 282 ? -27.494 -1.793 36.258 1.00 93.56 282 ILE A CA 1
ATOM 2141 C C . ILE A 1 282 ? -28.183 -0.804 35.301 1.00 93.56 282 ILE A C 1
ATOM 2143 O O . ILE A 1 282 ? -29.238 -1.113 34.739 1.00 93.56 282 ILE A O 1
ATOM 2147 N N . SER A 1 283 ? -27.607 0.386 35.112 1.00 94.38 283 SER A N 1
ATOM 2148 C CA . SER A 1 283 ? -28.095 1.381 34.157 1.00 94.38 283 SER A CA 1
ATOM 2149 C C . SER A 1 283 ? -27.972 0.866 32.727 1.00 94.38 283 SER A C 1
ATOM 2151 O O . SER A 1 283 ? -28.919 1.028 31.950 1.00 94.38 283 SER A O 1
ATOM 2153 N N . ASP A 1 284 ? -26.878 0.169 32.426 1.00 94.56 284 ASP A N 1
ATOM 2154 C CA . ASP A 1 284 ? -26.615 -0.480 31.146 1.00 94.56 284 ASP A CA 1
ATOM 2155 C C . ASP A 1 284 ? -27.575 -1.625 30.902 1.00 94.56 284 ASP A C 1
ATOM 2157 O O . ASP A 1 284 ? -28.261 -1.661 29.884 1.00 94.56 284 ASP A O 1
ATOM 2161 N N . VAL A 1 285 ? -27.743 -2.498 31.897 1.00 93.88 285 VAL A N 1
ATOM 2162 C CA . VAL A 1 285 ? -28.702 -3.609 31.837 1.00 93.88 285 VAL A CA 1
ATOM 2163 C C . VAL A 1 285 ? -30.114 -3.097 31.554 1.00 93.88 285 VAL A C 1
ATOM 2165 O O . VAL A 1 285 ? -30.845 -3.675 30.749 1.00 93.88 285 VAL A O 1
ATOM 2168 N N . ARG A 1 286 ? -30.519 -1.991 32.192 1.00 94.88 286 ARG A N 1
ATOM 2169 C CA . ARG A 1 286 ? -31.825 -1.366 31.953 1.00 94.88 286 ARG A CA 1
ATOM 2170 C C . ARG A 1 286 ? -31.952 -0.869 30.511 1.00 94.88 286 ARG A C 1
ATOM 2172 O O . ARG A 1 286 ? -33.019 -1.051 29.922 1.00 94.88 286 ARG A O 1
ATOM 2179 N N . LYS A 1 287 ? -30.914 -0.232 29.957 1.00 94.38 287 LYS A N 1
ATOM 2180 C CA . LYS A 1 287 ? -30.903 0.257 28.569 1.00 94.38 287 LYS A CA 1
ATOM 2181 C C . LYS A 1 287 ? -30.920 -0.918 27.584 1.00 94.38 287 LYS A C 1
ATOM 2183 O O . LYS A 1 287 ? -31.826 -0.992 26.758 1.00 94.38 287 LYS A O 1
ATOM 2188 N N . ALA A 1 288 ? -30.037 -1.898 27.759 1.00 92.94 288 ALA A N 1
ATOM 2189 C CA . ALA A 1 288 ? -29.984 -3.122 26.960 1.00 92.94 288 ALA A CA 1
ATOM 2190 C C . ALA A 1 288 ? -31.315 -3.894 26.980 1.00 92.94 288 ALA A C 1
ATOM 2192 O O . ALA A 1 288 ? -31.791 -4.326 25.934 1.00 92.94 288 ALA A O 1
ATOM 2193 N N . LEU A 1 289 ? -31.983 -4.002 28.139 1.00 93.38 289 LEU A N 1
ATOM 2194 C CA . LEU A 1 289 ? -33.309 -4.621 28.233 1.00 93.38 28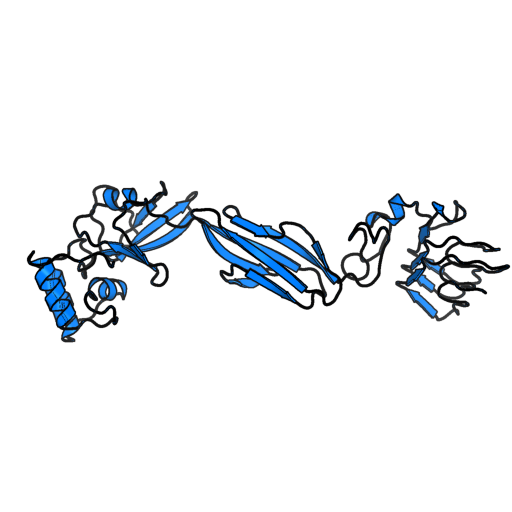9 LEU A CA 1
ATOM 2195 C C . LEU A 1 289 ? -34.343 -3.876 27.389 1.00 93.38 289 LEU A C 1
ATOM 2197 O O . LEU A 1 289 ? -35.110 -4.514 26.670 1.00 93.38 289 LEU A O 1
ATOM 2201 N N . ARG A 1 290 ? -34.383 -2.539 27.477 1.00 94.00 290 ARG A N 1
ATOM 2202 C CA . ARG A 1 290 ? -35.310 -1.725 26.678 1.00 94.00 290 ARG A CA 1
ATOM 2203 C C . ARG A 1 290 ? -35.061 -1.911 25.186 1.00 94.00 290 ARG A C 1
ATOM 2205 O O . ARG A 1 290 ? -36.038 -2.006 24.451 1.00 94.00 290 ARG A O 1
ATOM 2212 N N . VAL A 1 291 ? -33.804 -2.023 24.764 1.00 92.38 291 VAL A N 1
ATOM 2213 C CA . VAL A 1 291 ? -33.453 -2.327 23.371 1.00 92.38 291 VAL A CA 1
ATOM 2214 C C . VAL A 1 291 ? -33.922 -3.728 22.975 1.00 92.38 291 VAL A C 1
ATOM 2216 O O . VAL A 1 291 ? -34.657 -3.867 22.000 1.00 92.38 291 VAL A O 1
ATOM 2219 N N . ALA A 1 292 ? -33.626 -4.751 23.782 1.00 90.75 292 ALA A N 1
ATOM 2220 C CA . ALA A 1 292 ? -34.013 -6.140 23.511 1.00 90.75 292 ALA A CA 1
ATOM 2221 C C . ALA A 1 292 ? -35.534 -6.342 23.370 1.00 90.75 292 ALA A C 1
ATOM 2223 O O . ALA A 1 292 ? -35.987 -7.210 22.625 1.00 90.75 292 ALA A O 1
ATOM 2224 N N . VAL A 1 293 ? -36.342 -5.548 24.087 1.00 92.12 293 VAL A N 1
ATOM 2225 C CA . VAL A 1 293 ? -37.814 -5.593 23.995 1.00 92.12 293 VAL A CA 1
ATOM 2226 C C . VAL A 1 293 ? -38.412 -4.574 23.012 1.00 92.12 293 VAL A C 1
ATOM 2228 O O . VAL A 1 293 ? -39.634 -4.455 22.934 1.00 92.12 293 VAL A O 1
ATOM 2231 N N . GLY A 1 294 ? -37.583 -3.831 22.272 1.00 90.94 294 GLY A N 1
ATOM 2232 C CA . GLY A 1 294 ? -38.019 -2.864 21.256 1.00 90.94 294 GLY A CA 1
ATOM 2233 C C . GLY A 1 294 ? -38.621 -1.564 21.807 1.00 90.94 294 GLY A C 1
ATOM 2234 O O . GLY A 1 294 ? -39.403 -0.907 21.123 1.00 90.94 294 GLY A O 1
ATOM 2235 N N . LEU A 1 295 ? -38.297 -1.196 23.049 1.00 93.44 295 LEU A N 1
ATOM 2236 C CA . LEU A 1 295 ? -38.715 0.058 23.695 1.00 93.44 295 LEU A CA 1
ATOM 2237 C C . LEU A 1 295 ? -37.714 1.211 23.507 1.00 93.44 295 LEU A C 1
ATOM 2239 O O . LEU A 1 295 ? -38.009 2.344 23.897 1.00 93.44 295 LEU A O 1
ATOM 2243 N N . GLU A 1 296 ? -36.518 0.917 23.009 1.00 93.31 296 GLU A N 1
ATOM 2244 C CA . GLU A 1 296 ? -35.414 1.853 22.783 1.00 93.31 296 GLU A CA 1
ATOM 2245 C C . GLU A 1 296 ? -34.496 1.295 21.682 1.00 93.31 296 GLU A C 1
ATOM 2247 O O . GLU A 1 296 ? -34.616 0.126 21.319 1.00 93.31 296 GLU A O 1
ATOM 2252 N N . SER A 1 297 ? -33.593 2.118 21.154 1.00 90.12 297 SER A N 1
ATOM 2253 C CA . SER A 1 297 ? -32.517 1.718 20.241 1.00 90.12 297 SER A CA 1
ATOM 2254 C C . SER A 1 297 ? -31.204 2.349 20.696 1.00 90.12 297 SER A C 1
ATOM 2256 O O . SER A 1 297 ? -31.222 3.338 21.433 1.00 90.12 297 SER A O 1
ATOM 2258 N N . PHE A 1 298 ? -30.076 1.793 20.263 1.00 89.69 298 PHE A N 1
ATOM 2259 C CA . PHE A 1 298 ? -28.789 2.458 20.426 1.00 89.69 298 PHE A CA 1
ATOM 2260 C C . PHE A 1 298 ? -28.588 3.534 19.360 1.00 89.69 298 PHE A C 1
ATOM 2262 O O . PHE A 1 298 ? -29.193 3.483 18.288 1.00 89.69 298 PHE A O 1
ATOM 2269 N N . ASP A 1 299 ? -27.758 4.519 19.692 1.00 85.44 299 ASP A N 1
ATOM 2270 C CA . ASP A 1 299 ? -27.422 5.625 18.793 1.00 85.44 299 ASP A CA 1
ATOM 2271 C C . ASP A 1 299 ? -26.300 5.246 17.810 1.00 85.44 299 ASP A C 1
ATOM 2273 O O . ASP A 1 299 ? -26.192 5.846 16.743 1.00 85.44 299 ASP A O 1
ATOM 2277 N N . ASP A 1 300 ? -25.493 4.237 18.158 1.00 88.88 300 ASP A N 1
ATOM 2278 C CA . ASP A 1 300 ? -24.367 3.732 17.372 1.00 88.88 300 ASP A CA 1
ATOM 2279 C C . ASP A 1 300 ? -24.224 2.208 17.557 1.00 88.88 300 ASP A C 1
ATOM 2281 O O . ASP A 1 300 ? -24.542 1.664 18.621 1.00 88.88 300 ASP A O 1
ATOM 2285 N N . VAL A 1 301 ? -23.719 1.531 16.525 1.00 88.44 301 VAL A N 1
ATOM 2286 C CA . VAL A 1 301 ? -23.465 0.084 16.497 1.00 88.44 301 VAL A CA 1
ATOM 2287 C C . VAL A 1 301 ? -22.412 -0.345 17.520 1.00 88.44 301 VAL A C 1
ATOM 2289 O O . VAL A 1 301 ? -22.440 -1.484 17.976 1.00 88.44 301 VAL A O 1
ATOM 2292 N N . VAL A 1 302 ? -21.516 0.549 17.953 1.00 91.06 302 VAL A N 1
ATOM 2293 C CA . VAL A 1 302 ? -20.515 0.205 18.983 1.00 91.06 302 VAL A CA 1
ATOM 2294 C C . VAL A 1 302 ? -21.148 -0.116 20.341 1.00 91.06 302 VAL A C 1
ATOM 2296 O O . VAL A 1 302 ? -20.645 -0.968 21.070 1.00 91.06 302 VAL A O 1
ATOM 2299 N N . PHE A 1 303 ? -22.294 0.490 20.671 1.00 92.25 303 PHE A N 1
ATOM 2300 C CA . PHE A 1 303 ? -23.035 0.155 21.893 1.00 92.25 303 PHE A CA 1
ATOM 2301 C C . PHE A 1 303 ? -23.807 -1.163 21.758 1.00 92.25 303 PHE A C 1
ATOM 2303 O O . PHE A 1 303 ? -24.005 -1.863 22.751 1.00 92.25 303 PHE A O 1
ATOM 2310 N N . GLU A 1 304 ? -24.214 -1.528 20.537 1.00 90.12 304 GLU A N 1
ATOM 2311 C CA . GLU A 1 304 ? -24.726 -2.871 20.244 1.00 90.12 304 GLU A CA 1
ATOM 2312 C C . GLU A 1 304 ? -23.618 -3.911 20.414 1.00 90.12 304 GLU A C 1
ATOM 2314 O O . GLU A 1 304 ? -23.846 -4.937 21.049 1.00 90.12 304 GLU A O 1
ATOM 2319 N N . TYR A 1 305 ? -22.403 -3.618 19.940 1.00 89.81 305 TYR A N 1
ATOM 2320 C CA . TYR A 1 305 ? -21.236 -4.473 20.154 1.00 89.81 305 TYR A CA 1
ATOM 2321 C C . TYR A 1 305 ? -20.968 -4.682 21.653 1.00 89.81 305 TYR A C 1
ATOM 2323 O O . TYR A 1 305 ? -20.848 -5.819 22.099 1.00 89.81 305 TYR A O 1
ATOM 2331 N N . ALA A 1 306 ? -20.966 -3.608 22.454 1.00 90.56 306 ALA A N 1
ATOM 2332 C CA . ALA A 1 306 ? -20.784 -3.690 23.908 1.00 90.56 306 ALA A CA 1
ATOM 2333 C C . ALA A 1 306 ? -21.850 -4.551 24.611 1.00 90.56 306 ALA A C 1
ATOM 2335 O O . ALA A 1 306 ? -21.573 -5.185 25.629 1.00 90.56 306 ALA A O 1
ATOM 2336 N N . ALA A 1 307 ? -23.080 -4.557 24.092 1.00 88.56 307 ALA A N 1
ATOM 2337 C CA . ALA A 1 307 ? -24.209 -5.275 24.674 1.00 88.56 307 ALA A CA 1
ATOM 2338 C C . ALA A 1 307 ? -24.314 -6.742 24.214 1.00 88.56 307 ALA A C 1
ATOM 2340 O O . ALA A 1 307 ? -24.970 -7.538 24.885 1.00 88.56 307 ALA A O 1
ATOM 2341 N N . ASN A 1 308 ? -23.712 -7.095 23.079 1.00 83.56 308 ASN A N 1
ATOM 2342 C CA . ASN A 1 308 ? -23.800 -8.405 22.437 1.00 83.56 308 ASN A CA 1
ATOM 2343 C C . ASN A 1 308 ? -22.731 -9.362 22.986 1.00 83.56 308 ASN A C 1
ATOM 2345 O O . ASN A 1 308 ? -21.644 -9.516 22.430 1.00 83.56 308 ASN A O 1
ATOM 2349 N N . VAL A 1 309 ? -23.043 -9.980 24.124 1.00 79.06 309 VAL A N 1
ATOM 2350 C CA . VAL A 1 309 ? -22.062 -10.670 24.976 1.00 79.06 309 VAL A CA 1
ATOM 2351 C C . VAL A 1 309 ? -22.190 -12.196 24.965 1.00 79.06 309 VAL A C 1
ATOM 2353 O O . VAL A 1 309 ? -21.359 -12.869 25.574 1.00 79.06 309 VAL A O 1
ATOM 2356 N N . VAL A 1 310 ? -23.224 -12.770 24.331 1.00 74.94 310 VAL A N 1
ATOM 2357 C CA . VAL A 1 310 ? -23.470 -14.227 24.350 1.00 74.94 310 VAL A CA 1
ATOM 2358 C C . VAL A 1 310 ? -23.101 -14.936 23.050 1.00 74.94 310 VAL A C 1
ATOM 2360 O O . VAL A 1 310 ? -22.468 -15.990 23.117 1.00 74.94 310 VAL A O 1
ATOM 2363 N N . ASP A 1 311 ? -23.533 -14.442 21.893 1.00 67.69 311 ASP A N 1
ATOM 2364 C CA . ASP A 1 311 ? -23.426 -15.183 20.625 1.00 67.69 311 ASP A CA 1
ATOM 2365 C C . ASP A 1 311 ? -22.860 -14.367 19.457 1.00 67.69 311 ASP A C 1
ATOM 2367 O O . ASP A 1 311 ? -22.742 -14.893 18.347 1.00 67.69 311 ASP A O 1
ATOM 2371 N N . SER A 1 312 ? -22.444 -13.123 19.713 1.00 67.94 312 SER A N 1
ATOM 2372 C CA . SER A 1 312 ? -21.867 -12.223 18.714 1.00 67.94 312 SER A CA 1
ATOM 2373 C C . SER A 1 312 ? -22.768 -12.055 17.475 1.00 67.94 312 SER A C 1
ATOM 2375 O O . SER A 1 312 ? -22.287 -11.681 16.408 1.00 67.94 312 SER A O 1
ATOM 2377 N N . ASP A 1 313 ? -24.086 -12.269 17.598 1.00 70.56 313 ASP A N 1
ATOM 2378 C CA . ASP A 1 313 ? -25.023 -12.304 16.463 1.00 70.56 313 ASP A CA 1
ATOM 2379 C C . ASP A 1 313 ? -25.515 -10.913 15.999 1.00 70.56 313 ASP A C 1
ATOM 2381 O O . ASP A 1 313 ? -26.325 -10.800 15.070 1.00 70.56 313 ASP A O 1
ATOM 2385 N N . GLN A 1 314 ? -24.994 -9.863 16.640 1.00 67.81 314 GLN A N 1
ATOM 2386 C CA . GLN A 1 314 ? -25.318 -8.446 16.467 1.00 67.81 314 GLN A CA 1
ATOM 2387 C C . GLN A 1 314 ? -26.790 -8.128 16.768 1.00 67.81 314 GLN A C 1
ATOM 2389 O O . GLN A 1 314 ? -27.340 -7.144 16.275 1.00 67.81 314 GLN A O 1
ATOM 2394 N N . LYS A 1 315 ? -27.458 -8.948 17.588 1.00 77.25 315 LYS A N 1
ATOM 2395 C CA . LYS A 1 315 ? -28.824 -8.713 18.055 1.00 77.25 315 LYS A CA 1
ATOM 2396 C C . LYS A 1 315 ? -28.908 -8.872 19.555 1.00 77.25 315 LYS A C 1
ATOM 2398 O O . LYS A 1 315 ? -28.781 -9.955 20.105 1.00 77.25 315 LYS A O 1
ATOM 2403 N N . ILE A 1 316 ? -29.308 -7.793 20.215 1.00 83.31 316 ILE A N 1
ATOM 2404 C CA . ILE A 1 316 ? -29.499 -7.842 21.660 1.00 83.31 316 ILE A CA 1
ATOM 2405 C C . ILE A 1 316 ? -30.756 -8.633 21.982 1.00 83.31 316 ILE A C 1
ATOM 2407 O O . ILE A 1 316 ? -31.882 -8.204 21.710 1.00 83.31 316 ILE A O 1
ATOM 2411 N N . ASN A 1 317 ? -30.557 -9.795 22.589 1.00 85.12 317 ASN A N 1
ATOM 2412 C CA . ASN A 1 317 ? -31.626 -10.674 23.007 1.00 85.12 317 ASN A CA 1
ATOM 2413 C C . ASN A 1 317 ? -31.647 -10.826 24.540 1.00 85.12 317 ASN A C 1
ATOM 2415 O O . ASN A 1 317 ? -30.833 -10.283 25.287 1.00 85.12 317 ASN A O 1
ATOM 2419 N N . ILE A 1 318 ? -32.652 -11.536 25.060 1.00 87.00 318 ILE A N 1
ATOM 2420 C CA . ILE A 1 318 ? -32.821 -11.701 26.514 1.00 87.00 318 ILE A CA 1
ATOM 2421 C C . ILE A 1 318 ? -31.669 -12.507 27.141 1.00 87.00 318 ILE A C 1
ATOM 2423 O O . ILE A 1 318 ? -31.421 -12.376 28.343 1.00 87.00 318 ILE A O 1
ATOM 2427 N N . ALA A 1 319 ? -30.958 -13.333 26.368 1.00 86.75 319 ALA A N 1
ATOM 2428 C CA . ALA A 1 319 ? -29.783 -14.039 26.861 1.00 86.75 319 ALA A CA 1
ATOM 2429 C C . ALA A 1 319 ? -28.630 -13.066 27.142 1.00 86.75 319 ALA A C 1
ATOM 2431 O O . ALA A 1 319 ? -28.046 -13.177 28.224 1.00 86.75 319 ALA A O 1
ATOM 2432 N N . ASP A 1 320 ? -28.384 -12.092 26.259 1.00 87.88 320 ASP A N 1
ATOM 2433 C CA . ASP A 1 320 ? -27.383 -11.035 26.466 1.00 87.88 320 ASP A CA 1
ATOM 2434 C C . ASP A 1 320 ? -27.698 -10.218 27.707 1.00 87.88 320 ASP A C 1
ATOM 2436 O O . ASP A 1 320 ? -26.896 -10.134 28.632 1.00 87.88 320 ASP A O 1
ATOM 2440 N N . VAL A 1 321 ? -28.932 -9.716 27.799 1.00 89.75 321 VAL A N 1
ATOM 2441 C CA . VAL A 1 321 ? -29.389 -8.920 28.946 1.00 89.75 321 VAL A CA 1
ATOM 2442 C C . VAL A 1 321 ? -29.255 -9.700 30.254 1.00 89.75 321 VAL A C 1
ATOM 2444 O O . VAL A 1 321 ? -28.905 -9.135 31.291 1.00 89.75 321 VAL A O 1
ATOM 2447 N N . ARG A 1 322 ? -29.512 -11.013 30.234 1.00 90.06 322 ARG A N 1
ATOM 2448 C CA . ARG A 1 322 ? -29.327 -11.871 31.408 1.00 90.06 322 ARG A CA 1
ATOM 2449 C C . ARG A 1 322 ? -27.853 -11.992 31.790 1.00 90.06 322 ARG A C 1
ATOM 2451 O O . ARG A 1 322 ? -27.568 -12.009 32.985 1.00 90.06 322 ARG A O 1
ATOM 2458 N N . LEU A 1 323 ? -26.943 -12.120 30.825 1.00 88.69 323 LEU A N 1
ATOM 2459 C CA . LEU A 1 323 ? -25.507 -12.170 31.097 1.00 88.69 323 LEU A CA 1
ATOM 2460 C C . LEU A 1 323 ? -25.010 -10.824 31.637 1.00 88.69 323 LEU A C 1
ATOM 2462 O O . LEU A 1 323 ? -24.427 -10.804 32.718 1.00 88.69 323 LEU A O 1
ATOM 2466 N N . LEU A 1 324 ? -25.359 -9.718 30.974 1.00 90.12 324 LEU A N 1
ATOM 2467 C CA . LEU A 1 324 ? -25.088 -8.354 31.437 1.00 90.12 324 LEU A CA 1
ATOM 2468 C C . LEU A 1 324 ? -25.569 -8.141 32.875 1.00 90.12 324 LEU A C 1
ATOM 2470 O O . LEU A 1 324 ? -24.824 -7.643 33.710 1.00 90.12 324 LEU A O 1
ATOM 2474 N N . LEU A 1 325 ? -26.789 -8.587 33.203 1.00 91.69 325 LEU A N 1
ATOM 2475 C CA . LEU A 1 325 ? -27.315 -8.496 34.564 1.00 91.69 325 LEU A CA 1
ATOM 2476 C C . LEU A 1 325 ? -26.454 -9.260 35.566 1.00 91.69 325 LEU A C 1
ATOM 2478 O O . LEU A 1 325 ? -26.238 -8.763 36.665 1.00 91.69 325 LEU A O 1
ATOM 2482 N N . ARG A 1 326 ? -25.990 -10.467 35.221 1.00 91.19 326 ARG A N 1
ATOM 2483 C CA . ARG A 1 326 ? -25.128 -11.259 36.110 1.00 91.19 326 ARG A CA 1
ATOM 2484 C C . ARG A 1 326 ? -23.786 -10.574 36.331 1.00 91.19 326 ARG A C 1
ATOM 2486 O O . ARG A 1 326 ? -23.315 -10.607 37.463 1.00 91.19 326 ARG A O 1
ATOM 2493 N N . VAL A 1 327 ? -23.220 -9.948 35.302 1.00 89.62 327 VAL A N 1
ATOM 2494 C CA . VAL A 1 327 ? -21.972 -9.184 35.419 1.00 89.62 327 VAL A CA 1
ATOM 2495 C C . VAL A 1 327 ? -22.169 -7.937 36.277 1.00 89.62 327 VAL A C 1
ATOM 2497 O O . VAL A 1 327 ? -21.504 -7.794 37.298 1.00 89.62 327 VAL A O 1
ATOM 2500 N N . ALA A 1 328 ? -23.182 -7.123 35.979 1.00 89.94 328 ALA A N 1
ATOM 2501 C CA . ALA A 1 328 ? -23.472 -5.883 36.703 1.00 89.94 328 ALA A CA 1
ATOM 2502 C C . ALA A 1 328 ? -23.746 -6.073 38.210 1.00 89.94 328 ALA A C 1
ATOM 2504 O O . ALA A 1 328 ? -23.632 -5.128 38.989 1.00 89.94 328 ALA A O 1
ATOM 2505 N N . VAL A 1 329 ? -24.147 -7.277 38.638 1.00 91.88 329 VAL A N 1
ATOM 2506 C CA . VAL A 1 329 ? -24.377 -7.616 40.057 1.00 91.88 329 VAL A CA 1
ATOM 2507 C C . VAL A 1 329 ? -23.275 -8.497 40.665 1.00 91.88 329 VAL A C 1
ATOM 2509 O O . VAL A 1 329 ? -23.441 -8.984 41.784 1.00 91.88 329 VAL A O 1
ATOM 2512 N N . GLY A 1 330 ? -22.169 -8.726 39.948 1.00 86.75 330 GLY A N 1
ATOM 2513 C CA . GLY A 1 330 ? -21.002 -9.477 40.428 1.00 86.75 330 GLY A CA 1
ATOM 2514 C C . GLY A 1 330 ? -21.212 -10.991 40.558 1.00 86.75 330 GLY A C 1
ATOM 2515 O O . GLY A 1 330 ? -20.527 -11.653 41.332 1.00 86.75 330 GLY A O 1
ATOM 2516 N N . LEU A 1 331 ? -22.190 -11.559 39.846 1.00 89.19 331 LEU A N 1
ATOM 2517 C CA . LEU A 1 331 ? -22.452 -13.006 39.813 1.00 89.19 331 LEU A CA 1
ATOM 2518 C C . LEU A 1 331 ? -21.670 -13.739 38.715 1.00 89.19 331 LEU A C 1
ATOM 2520 O O . LEU A 1 331 ? -21.718 -14.972 38.661 1.00 89.19 331 LEU A O 1
ATOM 2524 N N . GLN A 1 332 ? -21.041 -13.002 37.802 1.00 86.88 332 GLN A N 1
ATOM 2525 C CA . GLN A 1 332 ? -20.254 -13.509 36.683 1.00 86.88 332 GLN A CA 1
ATOM 2526 C C . GLN A 1 332 ? -19.286 -12.413 36.204 1.00 86.88 332 GLN A C 1
ATOM 2528 O O . GLN A 1 332 ? -19.554 -11.241 36.433 1.00 86.88 332 GLN A O 1
ATOM 2533 N N . GLU A 1 333 ? -18.206 -12.786 35.523 1.00 82.56 333 GLU A N 1
ATOM 2534 C CA . GLU A 1 333 ? -17.305 -11.872 34.806 1.00 82.56 333 GLU A CA 1
ATOM 2535 C C . GLU A 1 333 ? -17.347 -12.197 33.308 1.00 82.56 333 GLU A C 1
ATOM 2537 O O . GLU A 1 333 ? -17.706 -13.322 32.922 1.00 82.56 333 GLU A O 1
ATOM 2542 N N . PHE A 1 334 ? -17.006 -11.226 32.459 1.00 80.25 334 PHE A N 1
ATOM 2543 C CA . PHE A 1 334 ? -16.743 -11.525 31.056 1.00 80.25 334 PHE A CA 1
ATOM 2544 C C . PHE A 1 334 ? -15.444 -12.321 30.959 1.00 80.25 334 PHE A C 1
ATOM 2546 O O . PHE A 1 334 ? -14.464 -12.014 31.631 1.00 80.25 334 PHE A O 1
ATOM 2553 N N . LEU A 1 335 ? -15.452 -13.377 30.152 1.00 68.94 335 LEU A N 1
ATOM 2554 C CA . LEU A 1 335 ? -14.270 -14.200 29.943 1.00 68.94 335 LEU A CA 1
ATOM 2555 C C . LEU A 1 335 ? -13.606 -13.782 28.639 1.00 68.94 335 LEU A C 1
ATOM 2557 O O . LEU A 1 335 ? -14.293 -13.595 27.633 1.00 68.94 335 LEU A O 1
ATOM 2561 N N . LEU A 1 336 ? -12.277 -13.699 28.661 1.00 62.53 336 LEU A N 1
ATOM 2562 C CA . LEU A 1 336 ? -11.489 -13.631 27.439 1.00 62.53 336 LEU A CA 1
ATOM 2563 C C . LEU A 1 336 ? -11.775 -14.890 26.597 1.00 62.53 336 LEU A C 1
ATOM 2565 O O . LEU A 1 336 ? -11.811 -15.991 27.160 1.00 62.53 336 LEU A O 1
ATOM 2569 N N . PRO A 1 337 ? -11.996 -14.760 25.278 1.00 61.06 337 PRO A N 1
ATOM 2570 C CA . PRO A 1 337 ? -12.054 -15.921 24.404 1.00 61.06 337 PRO A CA 1
ATOM 2571 C C . PRO A 1 337 ? -10.721 -16.689 24.467 1.00 61.06 337 PRO A C 1
ATOM 2573 O O . PRO A 1 337 ? -9.656 -16.071 24.434 1.00 61.06 337 PRO A O 1
ATOM 2576 N N . GLU A 1 338 ? -10.792 -18.021 24.598 1.00 45.19 338 GLU A N 1
ATOM 2577 C CA . GLU A 1 338 ? -9.620 -18.923 24.566 1.00 45.19 338 GLU A CA 1
ATOM 2578 C C . GLU A 1 338 ? -8.911 -18.935 23.203 1.00 45.19 338 GLU A C 1
ATOM 2580 O O . GLU A 1 338 ? -9.603 -18.906 22.157 1.00 45.19 338 GLU A O 1
#

Sequence (338 aa):
MYRGLAGYNSSIRKIKYCYSTGNVTGHSYVGGITGENCGEITYCYTSCKITGDFDSPIWGVSVSGTCNASYYLSDNSVPGYWGARTYEQMSDKESFIGWDFDTTWGIGLDSAYDFPTLGLGGSIITTQSPGGTISPDKTLVYAPGSVANYSLTPNYGYSIVDVLIDNYSKGSIRRFELTNIQTSHKISAVFRKQFMLVPQSELMLDRDDGVIVSFDDNLTVSDIISDFSSTDVVLMNNGEQLSQDDTAGTGCQVNLMVADEIHDSLTLVILGDVNGDGKANISDVRKALRVAVGLESFDDVVFEYAANVVDSDQKINIADVRLLLRVAVGLQEFLLPE